Protein AF-A0A8T6ZZE9-F1 (afdb_monomer)

Secondary structure (DSSP, 8-state):
--GGGTHHHH-GGG---SSSSPP-TT--HHHHHHHHHHHHTTT-HHHHHHHHHH-GGGTT--------SSHHHHHTTS-HHHHHHHHHHHHTSPP--------HHHHHHHHHHHHHHTTTTSHHHHT-STTSS---TT--HHHHHHHHHHHHHTSS---HHHHHHHHHHHHHHGGGHHHHHHHHHHH--

Structure (mmCIF, N/CA/C/O backbone):
data_AF-A0A8T6ZZE9-F1
#
_entry.id   AF-A0A8T6ZZE9-F1
#
loop_
_atom_site.group_PDB
_atom_site.id
_atom_site.type_symbol
_atom_site.label_atom_id
_atom_site.label_alt_id
_atom_site.label_comp_id
_atom_site.label_asym_id
_atom_site.label_entity_id
_atom_site.label_seq_id
_atom_site.pdbx_PDB_ins_code
_atom_site.Cartn_x
_atom_site.Cartn_y
_atom_site.Cartn_z
_atom_site.occupancy
_atom_site.B_iso_or_equiv
_atom_site.auth_seq_id
_atom_site.auth_comp_id
_atom_site.auth_asym_id
_atom_site.auth_atom_id
_atom_site.pdbx_PDB_model_num
ATOM 1 N N . MET A 1 1 ? 2.386 -10.469 -23.957 1.00 66.94 1 MET A N 1
ATOM 2 C CA . MET A 1 1 ? 1.672 -10.908 -22.737 1.00 66.94 1 MET A CA 1
ATOM 3 C C . MET A 1 1 ? 2.581 -10.660 -21.534 1.00 66.94 1 MET A C 1
ATOM 5 O O . MET A 1 1 ? 3.079 -11.615 -20.958 1.00 66.94 1 MET A O 1
ATOM 9 N N . LEU A 1 2 ? 2.852 -9.389 -21.204 1.00 87.94 2 LEU A N 1
ATOM 10 C CA . LEU A 1 2 ? 3.729 -9.025 -20.076 1.00 87.94 2 LEU A CA 1
ATOM 11 C C . LEU A 1 2 ? 3.084 -9.403 -18.733 1.00 87.94 2 LEU A C 1
ATOM 13 O O . LEU A 1 2 ? 3.732 -10.005 -17.893 1.00 87.94 2 LEU A O 1
ATOM 17 N N . ALA A 1 3 ? 1.777 -9.167 -18.585 1.00 92.44 3 ALA A N 1
ATOM 18 C CA . ALA A 1 3 ? 1.042 -9.424 -17.346 1.00 92.44 3 ALA A CA 1
ATOM 19 C C . ALA A 1 3 ? 0.842 -10.914 -17.000 1.00 92.44 3 ALA A C 1
ATOM 21 O O . ALA A 1 3 ? 0.559 -11.250 -15.854 1.00 92.44 3 ALA A O 1
ATOM 22 N N . ASN A 1 4 ? 0.987 -11.837 -17.961 1.00 92.75 4 ASN A N 1
ATOM 23 C CA . ASN A 1 4 ? 0.666 -13.256 -17.743 1.00 92.75 4 ASN A CA 1
ATOM 24 C C . ASN A 1 4 ? 1.549 -13.930 -16.690 1.00 92.75 4 ASN A C 1
ATOM 26 O O . ASN A 1 4 ? 1.110 -14.864 -16.023 1.00 92.75 4 ASN A O 1
ATOM 30 N N . THR A 1 5 ? 2.795 -13.483 -16.562 1.00 93.00 5 THR A N 1
ATOM 31 C CA . THR A 1 5 ? 3.750 -13.989 -15.569 1.00 93.00 5 THR A CA 1
ATOM 32 C C . THR A 1 5 ? 3.347 -13.593 -14.147 1.00 93.00 5 THR A C 1
ATOM 34 O O . THR A 1 5 ? 3.640 -14.331 -13.210 1.00 93.00 5 THR A O 1
ATOM 37 N N . CYS A 1 6 ? 2.615 -12.487 -13.982 1.00 96.38 6 CYS A N 1
ATOM 38 C CA . CYS A 1 6 ? 2.091 -12.015 -12.700 1.00 96.38 6 CYS A CA 1
ATOM 39 C C . CYS A 1 6 ? 0.960 -12.919 -12.184 1.00 96.38 6 CYS A C 1
ATOM 41 O O . CYS A 1 6 ? 0.851 -13.162 -10.981 1.00 96.38 6 CYS A O 1
ATOM 43 N N . LEU A 1 7 ? 0.142 -13.454 -13.100 1.00 95.75 7 LEU A N 1
ATOM 44 C CA . LEU A 1 7 ? -1.091 -14.189 -12.781 1.00 95.75 7 LEU A CA 1
ATOM 45 C C . LEU A 1 7 ? -0.842 -15.520 -12.059 1.00 95.75 7 LEU A C 1
ATOM 47 O O . LEU A 1 7 ? -1.751 -16.059 -11.433 1.00 95.75 7 LEU A O 1
ATOM 51 N N . GLY A 1 8 ? 0.383 -16.054 -12.123 1.00 94.94 8 GLY A N 1
ATOM 52 C CA . GLY A 1 8 ? 0.762 -17.252 -11.371 1.00 94.94 8 GLY A CA 1
ATOM 53 C C . GLY A 1 8 ? 0.745 -17.038 -9.854 1.00 94.94 8 GLY A C 1
ATOM 54 O O . GLY A 1 8 ? 0.446 -17.973 -9.116 1.00 94.94 8 GLY A O 1
ATOM 55 N N . CYS A 1 9 ? 1.024 -15.813 -9.401 1.00 96.75 9 CYS A N 1
ATOM 56 C CA . CYS A 1 9 ? 0.998 -15.442 -7.985 1.00 96.75 9 CYS A CA 1
ATOM 57 C C . CYS A 1 9 ? -0.237 -14.597 -7.656 1.00 96.75 9 CYS A C 1
ATOM 59 O O . CYS A 1 9 ? -0.959 -14.901 -6.713 1.00 96.75 9 CYS A O 1
ATOM 61 N N . HIS A 1 10 ? -0.500 -13.556 -8.447 1.00 97.12 10 HIS A N 1
ATOM 62 C CA . HIS A 1 10 ? -1.589 -12.607 -8.205 1.00 97.12 10 HIS A CA 1
ATOM 63 C C . HIS A 1 10 ? -2.946 -13.082 -8.733 1.00 97.12 10 HIS A C 1
ATOM 65 O O . HIS A 1 10 ? -3.929 -12.370 -8.602 1.00 97.12 10 HIS A O 1
ATOM 71 N N . GLY A 1 11 ? -3.016 -14.285 -9.305 1.00 96.00 11 GLY A N 1
ATOM 72 C CA . GLY A 1 11 ? -4.249 -14.901 -9.780 1.00 96.00 11 GLY A CA 1
ATOM 73 C C . GLY A 1 11 ? -4.765 -14.350 -11.117 1.00 96.00 11 GLY A C 1
ATOM 74 O O . GLY A 1 11 ? -4.192 -13.417 -11.688 1.00 96.00 11 GLY A O 1
ATOM 75 N N . PRO A 1 12 ? -5.830 -14.961 -11.670 1.00 95.06 12 PRO A N 1
ATOM 76 C CA . PRO A 1 12 ? -6.427 -14.538 -12.933 1.00 95.06 12 PRO A CA 1
ATOM 77 C C . PRO A 1 12 ? -6.841 -13.065 -12.889 1.00 95.06 12 PRO A C 1
ATOM 79 O O . PRO A 1 12 ? -7.434 -12.625 -11.912 1.00 95.06 12 PRO A O 1
ATOM 82 N N . ALA A 1 13 ? -6.513 -12.310 -13.940 1.00 94.19 13 ALA A N 1
ATOM 83 C CA . ALA A 1 13 ? -6.736 -10.862 -14.014 1.00 94.19 13 ALA A CA 1
ATOM 84 C C . ALA A 1 13 ? -6.105 -10.036 -12.867 1.00 94.19 13 ALA A C 1
ATOM 86 O O . ALA A 1 13 ? -6.456 -8.878 -12.713 1.00 94.19 13 ALA A O 1
ATOM 87 N N . GLY A 1 14 ? -5.173 -10.587 -12.078 1.00 95.69 14 GLY A N 1
ATOM 88 C CA . GLY A 1 14 ? -4.624 -9.909 -10.897 1.00 95.69 14 GLY A CA 1
ATOM 89 C C . GLY A 1 14 ? -5.490 -10.043 -9.639 1.00 95.69 14 GLY A C 1
ATOM 90 O O . GLY A 1 14 ? -5.187 -9.394 -8.638 1.00 95.69 14 GLY A O 1
ATOM 91 N N . ILE A 1 15 ? -6.528 -10.888 -9.677 1.00 96.25 15 ILE A N 1
ATOM 92 C CA . ILE A 1 15 ? -7.405 -11.214 -8.547 1.00 96.25 15 ILE A CA 1
ATOM 93 C C . ILE A 1 15 ? -6.856 -12.444 -7.824 1.00 96.25 15 ILE A C 1
ATOM 95 O O . ILE A 1 15 ? -7.012 -13.595 -8.264 1.00 96.25 15 ILE A O 1
ATOM 99 N N . SER A 1 16 ? -6.204 -12.202 -6.689 1.00 96.12 16 SER A N 1
ATOM 100 C CA . SER A 1 16 ? -5.484 -13.241 -5.963 1.00 96.12 16 SER A CA 1
ATOM 101 C C . SER A 1 16 ? -6.441 -14.249 -5.341 1.00 96.12 16 SER A C 1
ATOM 103 O O . SER A 1 16 ? -7.453 -13.889 -4.745 1.00 96.12 16 SER A O 1
ATOM 105 N N . GLN A 1 17 ? -6.079 -15.529 -5.432 1.00 94.81 17 GLN A N 1
ATOM 106 C CA . GLN A 1 17 ? -6.822 -16.639 -4.825 1.00 94.81 17 GLN A CA 1
ATOM 107 C C . GLN A 1 17 ? -6.315 -16.982 -3.411 1.00 94.81 17 GLN A C 1
ATOM 109 O O . GLN A 1 17 ? -6.764 -17.957 -2.807 1.00 94.81 17 GLN A O 1
ATOM 114 N N . GLY A 1 18 ? -5.396 -16.170 -2.877 1.00 91.19 18 GLY A N 1
ATOM 115 C CA . GLY A 1 18 ? -4.956 -16.231 -1.490 1.00 91.19 18 GLY A CA 1
ATOM 116 C C . GLY A 1 18 ? -3.895 -17.298 -1.185 1.00 91.19 18 GLY A C 1
ATOM 117 O O . GLY A 1 18 ? -3.351 -17.940 -2.083 1.00 91.19 18 GLY A O 1
ATOM 118 N N . PRO A 1 19 ? -3.558 -17.471 0.108 1.00 93.75 19 PRO A N 1
ATOM 119 C CA . PRO A 1 19 ? -4.151 -16.755 1.243 1.00 93.75 19 PRO A CA 1
ATOM 120 C C . PRO A 1 19 ? -3.528 -15.376 1.515 1.00 93.75 19 PRO A C 1
ATOM 122 O O . PRO A 1 19 ? -4.088 -14.621 2.298 1.00 93.75 19 PRO A O 1
ATOM 125 N N . ALA A 1 20 ? -2.367 -15.058 0.933 1.00 94.94 20 ALA A N 1
ATOM 126 C CA . ALA A 1 20 ? -1.571 -13.895 1.348 1.00 94.94 20 ALA A CA 1
ATOM 127 C C . ALA A 1 20 ? -1.022 -13.039 0.202 1.00 94.94 20 ALA A C 1
ATOM 129 O O . ALA A 1 20 ? -0.603 -11.910 0.432 1.00 94.94 20 ALA A O 1
ATOM 130 N N . THR A 1 21 ? -0.981 -13.551 -1.028 1.00 96.25 21 THR A N 1
ATOM 131 C CA . THR A 1 21 ? -0.575 -12.725 -2.169 1.00 96.25 21 THR A CA 1
ATOM 132 C C . THR A 1 21 ? -1.654 -11.671 -2.415 1.00 96.25 21 THR A C 1
ATOM 134 O O . THR A 1 21 ? -2.827 -12.043 -2.435 1.00 96.25 21 THR A O 1
ATOM 137 N N . PRO A 1 22 ? -1.316 -10.384 -2.591 1.00 95.69 22 PRO A N 1
ATOM 138 C CA . PRO A 1 22 ? -2.333 -9.356 -2.755 1.00 95.69 22 PRO A CA 1
ATOM 139 C C . PRO A 1 22 ? -3.023 -9.453 -4.117 1.00 95.69 22 PRO A C 1
ATOM 141 O O . PRO A 1 22 ? -2.382 -9.775 -5.124 1.00 95.69 22 PRO A O 1
ATOM 144 N N . THR A 1 23 ? -4.313 -9.120 -4.151 1.00 96.25 23 THR A N 1
ATOM 145 C CA . THR A 1 23 ? -4.987 -8.689 -5.387 1.00 96.25 23 THR A CA 1
ATOM 146 C C . THR A 1 23 ? -4.358 -7.377 -5.843 1.00 96.25 23 THR A C 1
ATOM 148 O O . THR A 1 23 ? -4.139 -6.517 -4.997 1.00 96.25 23 THR A O 1
ATOM 151 N N . ILE A 1 24 ? -4.047 -7.244 -7.133 1.00 96.00 24 ILE A N 1
ATOM 152 C CA . ILE A 1 24 ? -3.413 -6.051 -7.731 1.00 96.00 24 ILE A CA 1
ATOM 153 C C . ILE A 1 24 ? -4.274 -5.379 -8.805 1.00 96.00 24 ILE A C 1
ATOM 155 O O . ILE A 1 24 ? -3.935 -4.290 -9.254 1.00 96.00 24 ILE A O 1
ATOM 159 N N . SER A 1 25 ? -5.368 -6.016 -9.233 1.00 95.75 25 SER A N 1
ATOM 160 C CA . SER A 1 25 ? -6.321 -5.392 -10.152 1.00 95.75 25 SER A CA 1
ATOM 161 C C . SER A 1 25 ? -7.068 -4.249 -9.477 1.00 95.75 25 SER A C 1
ATOM 163 O O . SER A 1 25 ? -7.360 -4.325 -8.287 1.00 95.75 25 SER A O 1
ATOM 165 N N . GLY A 1 26 ? -7.372 -3.194 -10.224 1.00 93.50 26 GLY A N 1
ATOM 166 C CA . GLY A 1 26 ? -8.113 -2.029 -9.741 1.00 93.50 26 GLY A CA 1
ATOM 167 C C . GLY A 1 26 ? -7.358 -1.163 -8.733 1.00 93.50 26 GLY A C 1
ATOM 168 O O . GLY A 1 26 ? -7.951 -0.259 -8.156 1.00 93.50 26 GLY A O 1
ATOM 169 N N . MET A 1 27 ? -6.067 -1.424 -8.502 1.00 93.50 27 MET A N 1
ATOM 170 C CA . MET A 1 27 ? -5.193 -0.476 -7.808 1.00 93.50 27 MET A CA 1
ATOM 171 C C . MET A 1 27 ? -4.859 0.697 -8.729 1.00 93.50 27 MET A C 1
ATOM 173 O O . MET A 1 27 ? -4.820 0.526 -9.944 1.00 93.50 27 MET A O 1
ATOM 177 N N . SER A 1 28 ? -4.555 1.863 -8.156 1.00 93.06 28 SER A N 1
ATOM 178 C CA . SER A 1 28 ? -4.081 3.002 -8.945 1.00 93.06 28 SER A CA 1
ATOM 179 C C . SER A 1 28 ? -2.828 2.654 -9.754 1.00 93.06 28 SER A C 1
ATOM 181 O O . SER A 1 28 ? -1.938 1.927 -9.298 1.00 93.06 28 SER A O 1
ATOM 183 N N . GLU A 1 29 ? -2.764 3.214 -10.961 1.00 94.12 29 GLU A N 1
ATOM 184 C CA . GLU A 1 29 ? -1.594 3.142 -11.828 1.00 94.12 29 GLU A CA 1
ATOM 185 C C . GLU A 1 29 ? -0.353 3.706 -11.118 1.00 94.12 29 GLU A C 1
ATOM 187 O O . GLU A 1 29 ? 0.677 3.028 -11.068 1.00 94.12 29 GLU A O 1
ATOM 192 N N . LEU A 1 30 ? -0.473 4.875 -10.478 1.00 93.81 30 LEU A N 1
ATOM 193 C CA . LEU A 1 30 ? 0.619 5.536 -9.757 1.00 93.81 30 LEU A CA 1
ATOM 194 C C . LEU A 1 30 ? 1.107 4.683 -8.582 1.00 93.81 30 LEU A C 1
ATOM 196 O O . LEU A 1 30 ? 2.312 4.469 -8.427 1.00 93.81 30 LEU A O 1
ATOM 200 N N . TYR A 1 31 ? 0.182 4.093 -7.819 1.00 93.50 31 TYR A N 1
ATOM 201 C CA . TYR A 1 31 ? 0.535 3.195 -6.717 1.00 93.50 31 TYR A CA 1
ATOM 202 C C . TYR A 1 31 ? 1.322 1.966 -7.202 1.00 93.50 31 TYR A C 1
ATOM 204 O O . TYR A 1 31 ? 2.307 1.562 -6.569 1.00 93.50 31 TYR A O 1
ATOM 212 N N . ILE A 1 32 ? 0.910 1.350 -8.319 1.00 95.56 32 ILE A N 1
ATOM 213 C CA . ILE A 1 32 ? 1.617 0.190 -8.884 1.00 95.56 32 ILE A CA 1
ATOM 214 C C . ILE A 1 32 ? 3.008 0.599 -9.377 1.00 95.56 32 ILE A C 1
ATOM 216 O O . ILE A 1 32 ? 3.970 -0.129 -9.112 1.00 95.56 32 ILE A O 1
ATOM 220 N N . ILE A 1 33 ? 3.138 1.746 -10.051 1.00 96.19 33 ILE A N 1
ATOM 221 C CA . ILE A 1 33 ? 4.433 2.258 -10.518 1.00 96.19 33 ILE A CA 1
ATOM 222 C C . ILE A 1 33 ? 5.367 2.473 -9.326 1.00 96.19 33 ILE A C 1
ATOM 224 O O . ILE A 1 33 ? 6.434 1.856 -9.281 1.00 96.19 33 ILE A O 1
ATOM 228 N N . GLY A 1 34 ? 4.949 3.249 -8.323 1.00 95.00 34 GLY A N 1
ATOM 229 C CA . GLY A 1 34 ? 5.763 3.536 -7.139 1.00 95.00 34 GLY A CA 1
ATOM 230 C C . GLY A 1 34 ? 6.191 2.263 -6.402 1.00 95.00 34 GLY A C 1
ATOM 231 O O . GLY A 1 34 ? 7.354 2.110 -6.021 1.00 95.00 34 GLY A O 1
ATOM 232 N N . ALA A 1 35 ? 5.291 1.281 -6.274 1.00 95.38 35 ALA A N 1
ATOM 233 C CA . ALA A 1 35 ? 5.616 -0.024 -5.701 1.00 95.38 35 ALA A CA 1
ATOM 234 C C . ALA A 1 35 ? 6.677 -0.785 -6.513 1.00 95.38 35 ALA A C 1
ATOM 236 O O . ALA A 1 35 ? 7.609 -1.355 -5.941 1.00 95.38 35 ALA A O 1
ATOM 237 N N . MET A 1 36 ? 6.530 -0.819 -7.837 1.00 96.94 36 MET A N 1
ATOM 238 C CA . MET A 1 36 ? 7.434 -1.540 -8.730 1.00 96.94 36 MET A CA 1
ATOM 239 C C . MET A 1 36 ? 8.815 -0.889 -8.804 1.00 96.94 36 MET A C 1
ATOM 241 O O . MET A 1 36 ? 9.806 -1.619 -8.812 1.00 96.94 36 MET A O 1
ATOM 245 N N . LEU A 1 37 ? 8.901 0.445 -8.798 1.00 96.62 37 LEU A N 1
ATOM 246 C CA . LEU A 1 37 ? 10.172 1.174 -8.740 1.00 96.62 37 LEU A CA 1
ATOM 247 C C . LEU A 1 37 ? 10.896 0.911 -7.413 1.00 96.62 37 LEU A C 1
ATOM 249 O O . LEU A 1 37 ? 12.069 0.532 -7.431 1.00 96.62 37 LEU A O 1
ATOM 253 N N . ALA A 1 38 ? 10.177 0.976 -6.285 1.00 95.75 38 ALA A N 1
ATOM 254 C CA . ALA A 1 38 ? 10.721 0.645 -4.967 1.00 95.75 38 ALA A CA 1
ATOM 255 C C . ALA A 1 38 ? 11.305 -0.781 -4.931 1.00 95.75 38 ALA A C 1
ATOM 257 O O . ALA A 1 38 ? 12.430 -0.994 -4.479 1.00 95.75 38 ALA A O 1
ATOM 258 N N . TYR A 1 39 ? 10.595 -1.762 -5.501 1.00 96.56 39 TYR A N 1
ATOM 259 C CA . TYR A 1 39 ? 11.105 -3.130 -5.623 1.00 96.56 39 TYR A CA 1
ATOM 260 C C . TYR A 1 39 ? 12.293 -3.254 -6.584 1.00 96.56 39 TYR A C 1
ATOM 262 O O . TYR A 1 39 ? 13.246 -3.976 -6.290 1.00 96.56 39 TYR A O 1
ATOM 270 N N . LYS A 1 40 ? 12.241 -2.593 -7.743 1.00 97.19 40 LYS A N 1
ATOM 271 C CA . LYS A 1 40 ? 13.259 -2.699 -8.797 1.00 97.19 40 LYS A CA 1
ATOM 272 C C . LYS A 1 40 ? 14.607 -2.141 -8.349 1.00 97.19 40 LYS A C 1
ATOM 274 O O . LYS A 1 40 ? 15.637 -2.744 -8.667 1.00 97.19 40 LYS A O 1
ATOM 279 N N . TYR A 1 41 ? 14.593 -1.017 -7.638 1.00 96.62 41 TYR A N 1
ATOM 280 C CA . TYR A 1 41 ? 15.798 -0.298 -7.220 1.00 96.62 41 TYR A CA 1
ATOM 281 C C . TYR A 1 41 ? 16.121 -0.443 -5.739 1.00 96.62 41 TYR A C 1
ATOM 283 O O . TYR A 1 41 ? 16.976 0.277 -5.246 1.00 96.62 41 TYR A O 1
ATOM 291 N N . ASP A 1 42 ? 15.487 -1.394 -5.051 1.00 94.56 42 ASP A N 1
ATOM 292 C CA . ASP A 1 42 ? 15.782 -1.704 -3.647 1.00 94.56 42 ASP A CA 1
ATOM 293 C C . ASP A 1 42 ? 15.662 -0.475 -2.730 1.00 94.56 42 ASP A C 1
ATOM 295 O O . ASP A 1 42 ? 16.456 -0.279 -1.815 1.00 94.56 42 ASP A O 1
ATOM 299 N N . ASN A 1 43 ? 14.646 0.354 -2.991 1.00 94.19 43 ASN A N 1
ATOM 300 C CA . ASN A 1 43 ? 14.373 1.602 -2.275 1.00 94.19 43 ASN A CA 1
ATOM 301 C C . ASN A 1 43 ? 15.488 2.668 -2.374 1.00 94.19 43 ASN A C 1
ATOM 303 O O . ASN A 1 43 ? 15.589 3.514 -1.492 1.00 94.19 43 ASN A O 1
ATOM 307 N N . ASP A 1 44 ? 16.319 2.644 -3.423 1.00 95.75 44 ASP A N 1
ATOM 308 C CA . ASP A 1 44 ? 17.265 3.725 -3.741 1.00 95.75 44 ASP A CA 1
ATOM 309 C C . ASP A 1 44 ? 16.500 5.008 -4.113 1.00 95.75 44 ASP A C 1
ATOM 311 O O . ASP A 1 44 ? 16.078 5.176 -5.259 1.00 95.75 44 ASP A O 1
ATOM 315 N N . GLU A 1 45 ? 16.268 5.866 -3.113 1.00 93.31 45 GLU A N 1
ATOM 316 C CA . GLU A 1 45 ? 15.453 7.082 -3.225 1.00 93.31 45 GLU A CA 1
ATOM 317 C C . GLU A 1 45 ? 15.971 8.018 -4.319 1.00 93.31 45 GLU A C 1
ATOM 319 O O . GLU A 1 45 ? 15.215 8.359 -5.224 1.00 93.31 45 GLU A O 1
ATOM 324 N N . ASP A 1 46 ? 17.271 8.337 -4.304 1.00 95.25 46 ASP A N 1
ATOM 325 C CA . ASP A 1 46 ? 17.897 9.248 -5.272 1.00 95.25 46 ASP A CA 1
ATOM 326 C C . ASP A 1 46 ? 17.671 8.768 -6.714 1.00 95.25 46 ASP A C 1
ATOM 328 O O . ASP A 1 46 ? 17.401 9.554 -7.624 1.00 95.25 46 ASP A O 1
ATOM 332 N N . LYS A 1 47 ? 17.770 7.452 -6.933 1.00 95.69 47 LYS A N 1
ATOM 333 C CA . LYS A 1 47 ? 17.564 6.855 -8.251 1.00 95.69 47 LYS A CA 1
ATOM 334 C C . LYS A 1 47 ? 16.099 6.851 -8.675 1.00 95.69 47 LYS A C 1
ATOM 336 O O . LYS A 1 47 ? 15.815 7.013 -9.862 1.00 95.69 47 LYS A O 1
ATOM 341 N N . ILE A 1 48 ? 15.184 6.584 -7.748 1.00 95.38 48 ILE A N 1
ATOM 342 C CA . ILE A 1 48 ? 13.748 6.575 -8.042 1.00 95.38 48 ILE A CA 1
ATOM 343 C C . ILE A 1 48 ? 13.279 7.998 -8.353 1.00 95.38 48 ILE A C 1
ATOM 345 O O . ILE A 1 48 ? 12.585 8.179 -9.353 1.00 95.38 48 ILE A O 1
ATOM 349 N N . ASP A 1 49 ? 13.729 8.988 -7.582 1.00 94.25 49 ASP A N 1
ATOM 350 C CA . ASP A 1 49 ? 13.461 10.406 -7.829 1.00 94.25 49 ASP A CA 1
ATOM 351 C C . ASP A 1 49 ? 13.991 10.842 -9.202 1.00 94.25 49 ASP A C 1
ATOM 353 O O . ASP A 1 49 ? 13.245 11.434 -9.977 1.00 94.25 49 ASP A O 1
ATOM 357 N N . GLU A 1 50 ? 15.225 10.470 -9.575 1.00 95.06 50 GLU A N 1
ATOM 358 C CA . GLU A 1 50 ? 15.773 10.763 -10.913 1.00 95.06 50 GLU A CA 1
ATOM 359 C C . GLU A 1 50 ? 14.875 10.216 -12.038 1.00 95.06 50 GLU A C 1
ATOM 361 O O . GLU A 1 50 ? 14.676 10.875 -13.059 1.00 95.06 50 GLU A O 1
ATOM 366 N N . ILE A 1 51 ? 14.325 9.011 -11.865 1.00 94.50 51 ILE A N 1
ATOM 367 C CA . ILE A 1 51 ? 13.454 8.370 -12.859 1.00 94.50 51 ILE A CA 1
ATOM 368 C C . ILE A 1 51 ? 12.097 9.061 -12.937 1.00 94.50 51 ILE A C 1
ATOM 370 O O . ILE A 1 51 ? 11.595 9.273 -14.041 1.00 94.50 51 ILE A O 1
ATOM 374 N N . ILE A 1 52 ? 11.514 9.397 -11.788 1.00 93.88 52 ILE A N 1
ATOM 375 C CA . ILE A 1 52 ? 10.237 10.108 -11.702 1.00 93.88 52 ILE A CA 1
ATOM 376 C C . ILE A 1 52 ? 10.363 11.498 -12.337 1.00 93.88 52 ILE A C 1
ATOM 378 O O . ILE A 1 52 ? 9.542 11.873 -13.168 1.00 93.88 52 ILE A O 1
ATOM 382 N N . GLU A 1 53 ? 11.430 12.237 -12.032 1.00 92.75 53 GLU A N 1
ATOM 383 C CA . GLU A 1 53 ? 11.674 13.571 -12.595 1.00 92.75 53 GLU A CA 1
ATOM 384 C C . GLU A 1 53 ? 11.965 13.550 -14.104 1.00 92.75 53 GLU A C 1
ATOM 386 O O . GLU A 1 53 ? 11.712 14.533 -14.809 1.00 92.75 53 GLU A O 1
ATOM 391 N N . ALA A 1 54 ? 12.521 12.451 -14.619 1.00 93.00 54 ALA A N 1
ATOM 392 C CA . ALA A 1 54 ? 12.866 12.314 -16.030 1.00 93.00 54 ALA A CA 1
ATOM 393 C C . ALA A 1 54 ? 11.662 12.003 -16.935 1.00 93.00 54 ALA A C 1
ATOM 395 O O . ALA A 1 54 ? 11.787 12.108 -18.162 1.00 93.00 54 ALA A O 1
ATOM 396 N N . ASP A 1 55 ? 10.520 11.622 -16.363 1.00 91.38 55 ASP A N 1
ATOM 397 C CA . ASP A 1 55 ? 9.393 11.060 -17.093 1.00 91.38 55 ASP A CA 1
ATOM 398 C C . ASP A 1 55 ? 8.068 11.713 -16.694 1.00 91.38 55 ASP A C 1
ATOM 400 O O . ASP A 1 55 ? 7.589 11.567 -15.575 1.00 91.38 55 ASP A O 1
ATOM 404 N N . VAL A 1 56 ? 7.438 12.415 -17.637 1.00 85.81 56 VAL A N 1
ATOM 405 C CA . VAL A 1 56 ? 6.182 13.133 -17.372 1.00 85.81 56 VAL A CA 1
ATOM 406 C C . VAL A 1 56 ? 5.043 12.198 -16.965 1.00 85.81 56 VAL A C 1
ATOM 408 O O . VAL A 1 56 ? 4.174 12.604 -16.206 1.00 85.81 56 VAL A O 1
ATOM 411 N N . ASP A 1 57 ? 5.056 10.937 -17.409 1.00 83.50 57 ASP A N 1
ATOM 412 C CA . ASP A 1 57 ? 4.027 9.971 -17.007 1.00 83.50 57 ASP A CA 1
ATOM 413 C C . ASP A 1 57 ? 4.196 9.530 -15.540 1.00 83.50 57 ASP A C 1
ATOM 415 O O . ASP A 1 57 ? 3.315 8.874 -14.985 1.00 83.50 57 ASP A O 1
ATOM 419 N N . PHE A 1 58 ? 5.335 9.849 -14.917 1.00 88.69 58 PHE A N 1
ATOM 420 C CA . PHE A 1 58 ? 5.643 9.536 -13.525 1.00 88.69 58 PHE A CA 1
ATOM 421 C C . PHE A 1 58 ? 5.552 10.742 -12.590 1.00 88.69 58 PHE A C 1
ATOM 423 O O . PHE A 1 58 ? 5.750 10.557 -11.396 1.00 88.69 58 PHE A O 1
ATOM 430 N N . GLU A 1 59 ? 5.228 11.943 -13.079 1.00 85.06 59 GLU A N 1
ATOM 431 C CA . GLU A 1 59 ? 5.368 13.188 -12.303 1.00 85.06 59 GLU A CA 1
ATOM 432 C C . GLU A 1 59 ? 4.585 13.210 -10.977 1.00 85.06 59 GLU A C 1
ATOM 434 O O . GLU A 1 59 ? 5.037 13.818 -10.008 1.00 85.06 59 GLU A O 1
ATOM 439 N N . ASP A 1 60 ? 3.456 12.499 -10.918 1.00 88.81 60 ASP A N 1
ATOM 440 C CA . ASP A 1 60 ? 2.595 12.391 -9.733 1.00 88.81 60 ASP A CA 1
ATOM 441 C C . ASP A 1 60 ? 2.829 11.096 -8.924 1.00 88.81 60 ASP A C 1
ATOM 443 O O . ASP A 1 60 ? 2.108 10.807 -7.968 1.00 88.81 60 ASP A O 1
ATOM 447 N N . VAL A 1 61 ? 3.819 10.274 -9.292 1.00 90.69 61 VAL A N 1
ATOM 448 C CA . VAL A 1 61 ? 4.106 9.017 -8.590 1.00 90.69 61 VAL A CA 1
ATOM 449 C C . VAL A 1 61 ? 4.720 9.310 -7.226 1.00 90.69 61 VAL A C 1
ATOM 451 O O . VAL A 1 61 ? 5.860 9.751 -7.114 1.00 90.69 61 VAL A O 1
ATOM 454 N N . GLU A 1 62 ? 4.004 8.945 -6.166 1.00 88.12 62 GLU A N 1
ATOM 455 C CA . GLU A 1 62 ? 4.598 8.786 -4.842 1.00 88.12 62 GLU A CA 1
ATOM 456 C C . GLU A 1 62 ? 5.114 7.349 -4.669 1.00 88.12 62 GLU A C 1
ATOM 458 O O . GLU A 1 62 ? 4.409 6.367 -4.933 1.00 88.12 62 GLU A O 1
ATOM 463 N N . PHE A 1 63 ? 6.348 7.194 -4.183 1.00 88.50 63 PHE A N 1
ATOM 464 C CA . PHE A 1 63 ? 6.865 5.893 -3.765 1.00 88.50 63 PHE A CA 1
ATOM 465 C C . PHE A 1 63 ? 7.117 5.862 -2.258 1.00 88.50 63 PHE A C 1
ATOM 467 O O . PHE A 1 63 ? 7.445 6.855 -1.616 1.00 88.50 63 PHE A O 1
ATOM 474 N N . PHE A 1 64 ? 6.965 4.668 -1.694 1.00 85.56 64 P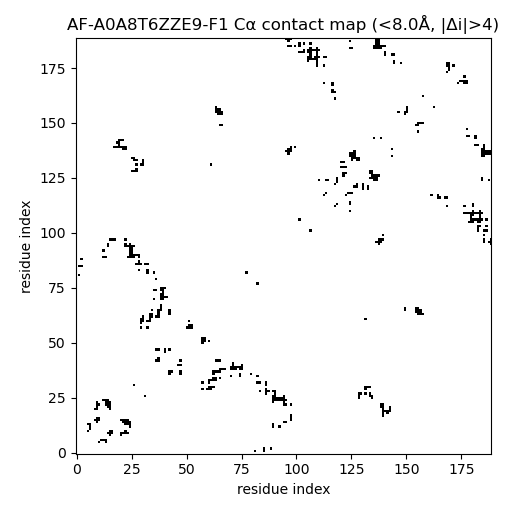HE A N 1
ATOM 475 C CA . PHE A 1 64 ? 7.251 4.397 -0.292 1.00 85.56 64 PHE A CA 1
ATOM 476 C C . PHE A 1 64 ? 8.169 3.194 -0.233 1.00 85.56 64 PHE A C 1
ATOM 478 O O . PHE A 1 64 ? 7.809 2.137 -0.786 1.00 85.56 64 PHE A O 1
ATOM 485 N N . ALA A 1 65 ? 9.308 3.361 0.444 1.00 88.50 65 ALA A N 1
ATOM 486 C CA . ALA A 1 65 ? 10.253 2.287 0.686 1.00 88.50 65 ALA A CA 1
ATOM 487 C C . ALA A 1 65 ? 9.511 1.073 1.251 1.00 88.50 65 ALA A C 1
ATOM 489 O O . ALA A 1 65 ? 8.643 1.219 2.112 1.00 88.50 65 ALA A O 1
ATOM 490 N N . ARG A 1 66 ? 9.786 -0.115 0.715 1.00 88.56 66 ARG A N 1
ATOM 491 C CA . ARG A 1 66 ? 9.089 -1.353 1.066 1.00 88.56 66 ARG A CA 1
ATOM 492 C C . ARG A 1 66 ? 9.983 -2.564 0.880 1.00 88.56 66 ARG A C 1
ATOM 494 O O . ARG A 1 66 ? 10.709 -2.692 -0.108 1.00 88.56 66 ARG A O 1
ATOM 501 N N . ILE A 1 67 ? 9.863 -3.509 1.802 1.00 88.00 67 ILE A N 1
ATOM 502 C CA . ILE A 1 67 ? 10.533 -4.800 1.691 1.00 88.00 67 ILE A CA 1
ATOM 503 C C . ILE A 1 67 ? 9.750 -5.760 0.794 1.00 88.00 67 ILE A C 1
ATOM 505 O O . ILE A 1 67 ? 8.546 -5.626 0.558 1.00 88.00 67 ILE A O 1
ATOM 509 N N . SER A 1 68 ? 10.447 -6.761 0.262 1.00 91.06 68 SER A N 1
ATOM 510 C CA . SER A 1 68 ? 9.810 -7.843 -0.484 1.00 91.06 68 SER A CA 1
ATOM 511 C C . SER A 1 68 ? 10.538 -9.164 -0.301 1.00 91.06 68 SER A C 1
ATOM 513 O O . SER A 1 68 ? 11.744 -9.217 -0.074 1.00 91.06 68 SER A O 1
ATOM 515 N N . THR A 1 69 ? 9.796 -10.258 -0.447 1.00 93.06 69 THR A N 1
ATOM 516 C CA . THR A 1 69 ? 10.355 -11.618 -0.447 1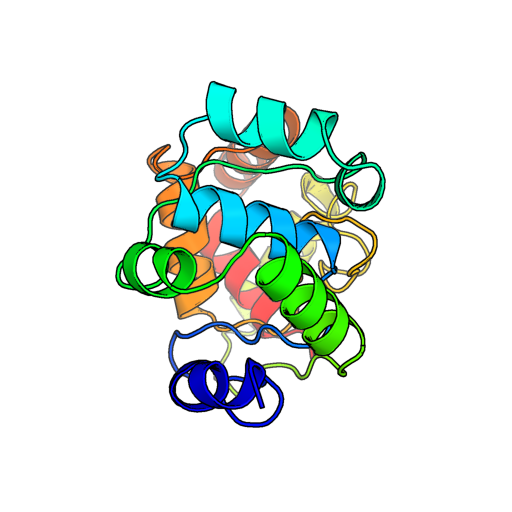.00 93.06 69 THR A CA 1
ATOM 517 C C . THR A 1 69 ? 10.780 -12.067 -1.848 1.00 93.06 69 THR A C 1
ATOM 519 O O . THR A 1 69 ? 11.739 -12.827 -2.025 1.00 93.06 69 THR A O 1
ATOM 522 N N . VAL A 1 70 ? 10.048 -11.624 -2.872 1.00 95.38 70 VAL A N 1
ATOM 523 C CA . VAL A 1 70 ? 10.269 -12.022 -4.269 1.00 95.38 70 VAL A CA 1
ATOM 524 C C . VAL A 1 70 ? 10.139 -10.869 -5.258 1.00 95.38 70 VAL A C 1
ATOM 526 O O . VAL A 1 70 ? 10.808 -10.903 -6.287 1.00 95.38 70 VAL A O 1
ATOM 529 N N . MET A 1 71 ? 9.321 -9.852 -4.962 1.00 96.12 71 MET A N 1
ATOM 530 C CA . MET A 1 71 ? 9.006 -8.803 -5.934 1.00 96.12 71 MET A CA 1
ATOM 531 C C . MET A 1 71 ? 10.217 -7.971 -6.350 1.00 96.12 71 MET A C 1
ATOM 533 O O . MET A 1 71 ? 10.276 -7.593 -7.512 1.00 96.12 71 MET A O 1
ATOM 537 N N . ASN A 1 72 ? 11.223 -7.788 -5.492 1.00 94.81 72 ASN A N 1
ATOM 538 C CA . ASN A 1 72 ? 12.493 -7.166 -5.878 1.00 94.81 72 ASN A CA 1
ATOM 539 C C . ASN A 1 72 ? 13.174 -7.876 -7.059 1.00 94.81 72 ASN A C 1
ATOM 541 O O . ASN A 1 72 ? 13.572 -7.247 -8.035 1.00 94.81 72 ASN A O 1
ATOM 545 N N . ARG A 1 73 ? 13.235 -9.210 -7.026 1.00 95.75 73 ARG A N 1
ATOM 546 C CA . ARG A 1 73 ? 13.806 -10.023 -8.111 1.00 95.75 73 ARG A CA 1
ATOM 547 C C . ARG A 1 73 ? 12.945 -9.998 -9.370 1.00 95.75 73 ARG A C 1
ATOM 549 O O . ARG A 1 73 ? 13.478 -10.088 -10.470 1.00 95.75 73 ARG A O 1
ATOM 556 N N . ILE A 1 74 ? 11.624 -9.909 -9.213 1.00 96.88 74 ILE A N 1
ATOM 557 C CA . ILE A 1 74 ? 10.687 -9.859 -10.341 1.00 96.88 74 ILE A CA 1
ATOM 558 C C . ILE A 1 74 ? 10.749 -8.495 -11.032 1.00 96.88 74 ILE A C 1
ATOM 560 O O . ILE A 1 74 ? 10.883 -8.443 -12.251 1.00 96.88 74 ILE A O 1
ATOM 564 N N . ALA A 1 75 ? 10.707 -7.403 -10.269 1.00 96.94 75 ALA A N 1
ATOM 565 C CA . ALA A 1 75 ? 10.696 -6.035 -10.781 1.00 96.94 75 ALA A CA 1
ATOM 566 C C . ALA A 1 75 ? 11.983 -5.678 -11.543 1.00 96.94 75 ALA A C 1
ATOM 568 O O . ALA A 1 75 ? 11.935 -4.964 -12.541 1.00 96.94 75 ALA A O 1
ATOM 569 N N . GLN A 1 76 ? 13.127 -6.252 -11.154 1.00 95.81 76 GLN A N 1
ATOM 570 C CA . GLN A 1 76 ? 14.387 -6.120 -11.896 1.00 95.81 76 GLN A CA 1
ATOM 571 C C . GLN A 1 76 ? 14.308 -6.612 -13.348 1.00 95.81 76 GLN A C 1
ATOM 573 O O . GLN A 1 76 ? 15.075 -6.135 -14.185 1.00 95.81 76 GLN A O 1
ATOM 578 N N . GLY A 1 77 ? 13.397 -7.541 -13.652 1.00 95.81 77 GLY A N 1
ATOM 579 C CA . GLY A 1 77 ? 13.224 -8.115 -14.985 1.00 95.81 77 GLY A CA 1
ATOM 580 C C . GLY A 1 77 ? 12.439 -7.251 -15.973 1.00 95.81 77 GLY A C 1
ATOM 581 O O . GLY A 1 77 ? 12.389 -7.622 -17.141 1.00 95.81 77 GLY A O 1
ATOM 582 N N . TYR A 1 78 ? 11.847 -6.140 -15.526 1.00 97.06 78 TYR A N 1
ATOM 583 C CA . TYR A 1 78 ? 11.039 -5.248 -16.361 1.00 97.06 78 TYR A CA 1
ATOM 584 C C . TYR A 1 78 ? 11.713 -3.893 -16.529 1.00 97.06 78 TYR A C 1
ATOM 586 O O . TYR A 1 78 ? 12.357 -3.404 -15.598 1.00 97.06 78 TYR A O 1
ATOM 594 N N . THR A 1 79 ? 11.570 -3.275 -17.695 1.00 97.12 79 THR A N 1
ATOM 595 C CA . THR A 1 79 ? 11.938 -1.863 -17.886 1.00 97.12 79 THR A CA 1
ATOM 596 C C . THR A 1 79 ? 10.909 -0.933 -17.242 1.00 97.12 79 THR A C 1
ATOM 598 O O . THR A 1 79 ? 9.814 -1.354 -16.868 1.00 97.12 79 THR A O 1
ATOM 601 N N . GLU A 1 80 ? 11.250 0.343 -17.115 1.00 96.38 80 GLU A N 1
ATOM 602 C CA . GLU A 1 80 ? 10.372 1.385 -16.577 1.00 96.38 80 GLU A CA 1
ATOM 603 C C . GLU A 1 80 ? 9.124 1.547 -17.472 1.00 96.38 80 GLU A C 1
ATOM 605 O O . GLU A 1 80 ? 7.996 1.575 -16.986 1.00 96.38 80 GLU A O 1
ATOM 610 N N . GLU A 1 81 ? 9.310 1.481 -18.794 1.00 95.69 81 GLU A N 1
ATOM 611 C CA . GLU A 1 81 ? 8.220 1.447 -19.780 1.00 95.69 81 GLU A CA 1
ATOM 612 C C . GLU A 1 81 ? 7.333 0.196 -19.669 1.00 95.69 81 GLU A C 1
ATOM 614 O O . GLU A 1 81 ? 6.113 0.261 -19.813 1.00 95.69 81 GLU A O 1
ATOM 619 N N . GLU A 1 82 ? 7.912 -0.973 -19.386 1.00 97.19 82 GLU A N 1
ATOM 620 C CA . GLU A 1 82 ? 7.116 -2.182 -19.149 1.00 97.19 82 GLU A CA 1
ATOM 621 C C . GLU A 1 82 ? 6.336 -2.097 -17.832 1.00 97.19 82 GLU A C 1
ATOM 623 O O . GLU A 1 82 ? 5.201 -2.574 -17.774 1.00 97.19 82 GLU A O 1
ATOM 628 N N . ILE A 1 83 ? 6.906 -1.464 -16.800 1.00 97.25 83 ILE A N 1
ATOM 629 C CA . ILE A 1 83 ? 6.221 -1.187 -15.532 1.00 97.25 83 ILE A CA 1
ATOM 630 C C . ILE A 1 83 ? 5.005 -0.290 -15.771 1.00 97.25 83 ILE A C 1
ATOM 632 O O . ILE A 1 83 ? 3.927 -0.647 -15.299 1.00 97.25 83 ILE A O 1
ATOM 636 N N . LYS A 1 84 ? 5.128 0.786 -16.561 1.00 95.38 84 LYS A N 1
ATOM 637 C CA . LYS A 1 84 ? 3.985 1.629 -16.968 1.00 95.38 84 LYS A CA 1
ATOM 638 C C . LYS A 1 84 ? 2.869 0.814 -17.607 1.00 95.38 84 LYS A C 1
ATOM 640 O O . LYS A 1 84 ? 1.718 0.868 -17.186 1.00 95.38 84 LYS A O 1
ATOM 645 N N . ILE A 1 85 ? 3.215 0.002 -18.609 1.00 96.31 85 ILE A N 1
ATOM 646 C CA . ILE A 1 85 ? 2.238 -0.816 -19.338 1.00 96.31 85 ILE A CA 1
ATOM 647 C C . ILE A 1 85 ? 1.523 -1.792 -18.393 1.00 96.31 85 ILE A C 1
ATOM 649 O O . ILE A 1 85 ? 0.315 -2.000 -18.520 1.00 96.31 85 ILE A O 1
ATOM 653 N N . LEU A 1 86 ? 2.254 -2.405 -17.459 1.00 96.88 86 LEU A N 1
ATOM 654 C CA . LEU A 1 86 ? 1.682 -3.304 -16.455 1.00 96.88 86 LEU A CA 1
ATOM 655 C C . LEU A 1 86 ? 0.777 -2.560 -15.469 1.00 96.88 86 LEU A C 1
ATOM 657 O O . LEU A 1 86 ? -0.317 -3.046 -15.185 1.00 96.88 86 LEU A O 1
ATOM 661 N N . ALA A 1 87 ? 1.216 -1.404 -14.972 1.00 96.06 87 ALA A N 1
ATOM 662 C CA . ALA A 1 87 ? 0.471 -0.584 -14.027 1.00 96.06 87 ALA A CA 1
ATOM 663 C C . ALA A 1 87 ? -0.865 -0.138 -14.619 1.00 96.06 87 ALA A C 1
ATOM 665 O O . ALA A 1 87 ? -1.914 -0.463 -14.064 1.00 96.06 87 ALA A O 1
ATOM 666 N N . LYS A 1 88 ? -0.831 0.459 -15.813 1.00 95.56 88 LYS A N 1
ATOM 667 C CA . LYS A 1 88 ? -2.031 0.822 -16.565 1.00 95.56 88 LYS A CA 1
ATOM 668 C C . LYS A 1 88 ? -2.961 -0.369 -16.780 1.00 95.56 88 LYS A C 1
ATOM 670 O O . LYS A 1 88 ? -4.165 -0.280 -16.562 1.00 95.56 88 LYS A O 1
ATOM 675 N N . HIS A 1 89 ? -2.402 -1.510 -17.188 1.00 96.44 89 HIS A N 1
ATOM 676 C CA . HIS A 1 89 ? -3.196 -2.708 -17.439 1.00 96.44 89 HIS A CA 1
ATOM 677 C C . HIS A 1 89 ? -3.961 -3.178 -16.199 1.00 96.44 89 HIS A C 1
ATOM 679 O O . HIS A 1 89 ? -5.139 -3.501 -16.314 1.00 96.44 89 HIS A O 1
ATOM 685 N N . PHE A 1 90 ? -3.311 -3.252 -15.034 1.00 96.44 90 PHE A N 1
ATOM 686 C CA . PHE A 1 90 ? -3.971 -3.714 -13.813 1.00 96.44 90 PHE A CA 1
ATOM 687 C C . PHE A 1 90 ? -4.908 -2.662 -13.216 1.00 96.44 90 PHE A C 1
ATOM 689 O O . PHE A 1 90 ? -5.936 -3.052 -12.664 1.00 96.44 90 PHE A O 1
ATOM 696 N N . ALA A 1 91 ? -4.615 -1.371 -13.383 1.00 94.75 91 ALA A N 1
ATOM 697 C CA . ALA A 1 91 ? -5.484 -0.282 -12.942 1.00 94.75 91 ALA A CA 1
ATOM 698 C C . ALA A 1 91 ? -6.834 -0.254 -13.678 1.00 94.75 91 ALA A C 1
ATOM 700 O O . ALA A 1 91 ? -7.866 0.024 -13.075 1.00 94.75 91 ALA A O 1
ATOM 701 N N . GLU A 1 92 ? -6.856 -0.614 -14.964 1.00 94.75 92 GLU A N 1
ATOM 702 C CA . GLU A 1 92 ? -8.090 -0.694 -15.762 1.00 94.75 92 GLU A CA 1
ATOM 703 C C . GLU A 1 92 ? -8.969 -1.919 -15.426 1.00 94.75 92 GLU A C 1
ATOM 705 O O . GLU A 1 92 ? -10.128 -1.992 -15.850 1.00 94.75 92 GLU A O 1
ATOM 710 N N . LEU A 1 93 ? -8.440 -2.908 -14.698 1.00 94.94 93 LEU A N 1
ATOM 711 C CA . LEU A 1 93 ? -9.180 -4.115 -14.323 1.00 94.94 93 LEU A CA 1
ATOM 712 C C . LEU A 1 93 ? -10.001 -3.891 -13.045 1.00 94.94 93 LEU A C 1
ATOM 714 O O . LEU A 1 93 ? -9.580 -3.147 -12.166 1.00 94.94 93 LEU A O 1
ATOM 718 N N . PRO A 1 94 ? -11.154 -4.563 -12.884 1.00 91.69 94 PRO A N 1
ATOM 719 C CA . PRO A 1 94 ? -11.933 -4.446 -11.659 1.00 91.69 94 PRO A CA 1
ATOM 720 C C . PRO A 1 94 ? -11.185 -5.058 -10.466 1.00 91.69 94 PRO A C 1
ATOM 722 O O . PRO A 1 94 ? -10.597 -6.141 -10.562 1.00 91.69 94 PRO A O 1
ATOM 725 N N . PHE A 1 95 ? -11.250 -4.382 -9.321 1.00 92.56 95 PHE A N 1
ATOM 726 C CA . PHE A 1 95 ? -10.904 -4.985 -8.040 1.00 92.56 95 PHE A CA 1
ATOM 727 C C . PHE A 1 95 ? -12.021 -5.947 -7.610 1.00 92.56 95 PHE A C 1
ATOM 729 O O . PHE A 1 95 ? -13.205 -5.620 -7.705 1.00 92.56 95 PHE A O 1
ATOM 736 N N . GLU A 1 96 ? -11.647 -7.121 -7.106 1.00 92.88 96 GLU A N 1
ATOM 737 C CA . GLU A 1 96 ? -12.578 -8.053 -6.470 1.00 92.88 96 GLU A CA 1
ATOM 738 C C . GLU A 1 96 ? -12.094 -8.415 -5.066 1.00 92.88 96 GLU A C 1
ATOM 740 O O . GLU A 1 96 ? -10.949 -8.836 -4.866 1.00 92.88 96 GLU A O 1
ATOM 745 N N . SER A 1 97 ? -13.001 -8.290 -4.097 1.00 92.31 97 SER A N 1
ATOM 746 C CA . SER A 1 97 ? -12.726 -8.594 -2.697 1.00 92.31 97 SER A CA 1
ATOM 747 C C . SER A 1 97 ? -12.434 -10.078 -2.471 1.00 92.31 97 SER A C 1
ATOM 749 O O . SER A 1 97 ? -13.171 -10.974 -2.907 1.00 92.31 97 SER A O 1
ATOM 751 N N . ALA A 1 98 ? -11.368 -10.338 -1.718 1.00 92.88 98 ALA A N 1
ATOM 752 C CA . ALA A 1 98 ? -10.910 -11.664 -1.347 1.00 92.88 98 ALA A CA 1
ATOM 753 C C . ALA A 1 98 ? -11.986 -12.441 -0.575 1.00 92.88 98 ALA A C 1
ATOM 755 O O . ALA A 1 98 ? -12.572 -11.968 0.402 1.00 92.88 98 ALA A O 1
ATOM 756 N N . GLN A 1 99 ? -12.215 -13.687 -0.989 1.00 91.81 99 GLN A N 1
ATOM 757 C CA . GLN A 1 99 ? -13.138 -14.590 -0.308 1.00 91.81 99 GLN A CA 1
ATOM 758 C C . GLN A 1 99 ? -12.438 -15.223 0.900 1.00 91.81 99 GLN A C 1
ATOM 760 O O . GLN A 1 99 ? -11.705 -16.203 0.769 1.00 91.81 99 GLN A O 1
ATOM 765 N N . GLN A 1 100 ? -12.665 -14.658 2.086 1.00 92.62 100 GLN A N 1
ATOM 766 C CA . GLN A 1 100 ? -12.004 -15.064 3.328 1.00 92.62 100 GLN A CA 1
ATOM 767 C C . GLN A 1 100 ? -12.934 -14.979 4.543 1.00 92.62 100 GLN A C 1
ATOM 769 O O . GLN A 1 100 ? -13.967 -14.310 4.527 1.00 92.62 100 GLN A O 1
ATOM 774 N N . SER A 1 101 ? -12.573 -15.685 5.615 1.00 92.00 101 SER A N 1
ATOM 775 C CA . SER A 1 101 ? -13.274 -15.591 6.896 1.00 92.00 101 SER A CA 1
ATOM 776 C C . SER A 1 101 ? -12.850 -14.335 7.649 1.00 92.00 101 SER A C 1
ATOM 778 O O . SER A 1 101 ? -11.654 -14.093 7.799 1.00 92.00 101 SER A O 1
ATOM 780 N N . VAL A 1 102 ? -13.821 -13.608 8.197 1.00 93.31 102 VAL A N 1
ATOM 781 C CA . VAL A 1 102 ? -13.588 -12.379 8.965 1.00 93.31 102 VAL A CA 1
ATOM 782 C C . VAL A 1 102 ? -14.225 -12.463 10.346 1.00 93.31 102 VAL A C 1
ATOM 784 O O . VAL A 1 102 ? -15.260 -13.108 10.537 1.00 93.31 102 VAL A O 1
ATOM 787 N N . ASN A 1 103 ? -13.616 -11.796 11.321 1.00 95.62 103 ASN A N 1
ATOM 788 C CA . ASN A 1 103 ? -14.187 -11.625 12.648 1.00 95.62 103 ASN A CA 1
ATOM 789 C C . ASN A 1 103 ? -15.106 -10.398 12.655 1.00 95.62 103 ASN A C 1
ATOM 791 O O . ASN A 1 103 ? -14.648 -9.257 12.649 1.00 95.62 103 ASN A O 1
ATOM 795 N N . ALA A 1 104 ? -16.417 -10.640 12.690 1.00 94.00 104 ALA A N 1
ATOM 796 C CA . ALA A 1 104 ? -17.426 -9.588 12.593 1.00 94.00 104 ALA A CA 1
ATOM 797 C C . ALA A 1 104 ? -17.382 -8.572 13.746 1.00 94.00 104 ALA A C 1
ATOM 799 O O . ALA A 1 104 ? -17.738 -7.413 13.542 1.00 94.00 104 ALA A O 1
ATOM 800 N N . ASP A 1 105 ? -16.975 -8.977 14.950 1.00 95.19 105 ASP A N 1
ATOM 801 C CA . ASP A 1 105 ? -16.918 -8.054 16.087 1.00 95.19 105 ASP A CA 1
ATOM 802 C C . ASP A 1 105 ? -15.686 -7.153 16.001 1.00 95.19 105 ASP A C 1
ATOM 804 O O . ASP A 1 105 ? -15.806 -5.943 16.187 1.00 95.19 105 ASP A O 1
ATOM 808 N N . GLN A 1 106 ? -14.545 -7.707 15.587 1.00 95.69 106 GLN A N 1
ATOM 809 C CA . GLN A 1 106 ? -13.354 -6.915 15.269 1.00 95.69 106 GLN A CA 1
ATOM 810 C C . GLN A 1 106 ? -13.609 -5.962 14.100 1.00 95.69 106 GLN A C 1
ATOM 812 O O . GLN A 1 106 ? -13.278 -4.786 14.191 1.00 95.69 106 GLN A O 1
ATOM 817 N N . ALA A 1 107 ? -14.300 -6.416 13.050 1.00 95.56 107 ALA A N 1
ATOM 818 C CA . ALA A 1 107 ? -14.655 -5.575 11.909 1.00 95.56 107 ALA A CA 1
ATOM 819 C C . ALA A 1 107 ? -15.544 -4.378 12.297 1.00 95.56 107 ALA A C 1
ATOM 821 O O . ALA A 1 107 ? -15.376 -3.280 11.769 1.00 95.56 107 ALA A O 1
ATOM 822 N N . LYS A 1 108 ? -16.479 -4.548 13.243 1.00 95.69 108 LYS A N 1
ATOM 823 C CA . LYS A 1 108 ? -17.296 -3.432 13.760 1.00 95.69 108 LYS A CA 1
ATOM 824 C C . LYS A 1 108 ? -16.464 -2.426 14.548 1.00 95.69 108 LYS A C 1
ATOM 826 O O . LYS A 1 108 ? -16.747 -1.231 14.491 1.00 95.69 108 LYS A O 1
ATOM 831 N N . THR A 1 109 ? -15.489 -2.900 15.315 1.00 95.44 109 THR A N 1
ATOM 832 C CA . THR A 1 109 ? -14.569 -2.032 16.055 1.00 95.44 109 THR A CA 1
ATOM 833 C C . THR A 1 109 ? -13.642 -1.291 15.096 1.00 95.44 109 THR A C 1
ATOM 835 O O . THR A 1 109 ? -13.541 -0.067 15.173 1.00 95.44 109 THR A O 1
ATOM 838 N N . GLY A 1 110 ? -13.073 -1.999 14.119 1.00 95.88 110 GLY A N 1
ATOM 839 C CA . GLY A 1 110 ? -12.239 -1.432 13.065 1.00 95.88 110 GLY A CA 1
ATOM 840 C C . GLY A 1 110 ? -12.955 -0.369 12.241 1.00 95.88 110 GLY A C 1
ATOM 841 O O . GLY A 1 110 ? -12.349 0.649 11.939 1.00 95.88 110 GLY A O 1
ATOM 842 N N . ALA A 1 111 ? -14.255 -0.528 11.968 1.00 95.81 111 ALA A N 1
ATOM 843 C CA . ALA A 1 111 ? -15.044 0.493 11.274 1.00 95.81 111 ALA A CA 1
ATOM 844 C C . ALA A 1 111 ? -15.022 1.850 11.999 1.00 95.81 111 ALA A C 1
ATOM 846 O O . ALA A 1 111 ? -14.870 2.891 11.367 1.00 95.81 111 ALA A O 1
ATOM 847 N N . LYS A 1 112 ? -15.122 1.840 13.335 1.00 95.81 112 LYS A N 1
ATOM 848 C CA . LYS A 1 112 ? -15.087 3.065 14.153 1.00 95.81 112 LYS A CA 1
ATOM 849 C C . LYS A 1 112 ? -13.696 3.695 14.176 1.00 95.81 112 LYS A C 1
ATOM 851 O O . LYS A 1 112 ? -13.567 4.918 14.149 1.00 95.81 112 LYS A O 1
ATOM 856 N N . LEU A 1 113 ? -12.659 2.856 14.242 1.00 95.44 113 LEU A N 1
ATOM 857 C CA . LEU A 1 113 ? -11.271 3.313 14.180 1.00 95.44 113 LEU A CA 1
ATOM 858 C C . LEU A 1 113 ? -10.971 3.939 12.815 1.00 95.44 113 LEU A C 1
ATOM 860 O O . LEU A 1 113 ? -10.389 5.018 12.765 1.00 95.44 113 LEU A O 1
ATOM 864 N N . HIS A 1 114 ? -11.424 3.307 11.730 1.00 95.06 114 HIS A N 1
ATOM 865 C CA . HIS A 1 114 ? -11.266 3.814 10.373 1.00 95.06 114 HIS A CA 1
ATOM 866 C C . HIS A 1 114 ? -11.918 5.190 10.207 1.00 95.06 114 HIS A C 1
ATOM 868 O O . HIS A 1 114 ? -11.248 6.128 9.784 1.00 95.06 114 HIS A O 1
ATOM 874 N N . GLU A 1 115 ? -13.180 5.332 10.618 1.00 94.81 115 GLU A N 1
ATOM 875 C CA . GLU A 1 115 ? -13.924 6.597 10.538 1.00 94.81 115 GLU A CA 1
ATOM 876 C C . GLU A 1 115 ? -13.200 7.745 11.264 1.00 94.81 115 GLU A C 1
ATOM 878 O O . GLU A 1 115 ? -13.202 8.886 10.809 1.00 94.81 115 GLU A O 1
ATOM 883 N N . THR A 1 116 ? -12.541 7.441 12.385 1.00 94.12 116 THR A N 1
ATOM 884 C CA . THR A 1 116 ? -11.874 8.455 13.215 1.00 94.12 116 THR A CA 1
ATOM 885 C C . THR A 1 116 ? -10.471 8.801 12.713 1.00 94.12 116 THR A C 1
ATOM 887 O O . THR A 1 116 ? -10.075 9.966 12.763 1.00 94.12 116 THR A O 1
ATOM 890 N N . HIS A 1 117 ? -9.712 7.802 12.255 1.00 94.12 117 HIS A N 1
ATOM 891 C CA . HIS A 1 117 ? -8.266 7.929 12.054 1.00 94.12 117 HIS A CA 1
ATOM 892 C C . HIS A 1 117 ? -7.809 7.785 10.599 1.00 94.12 117 HIS A C 1
ATOM 894 O O . HIS A 1 117 ? -6.736 8.269 10.245 1.00 94.12 117 HIS A O 1
ATOM 900 N N . CYS A 1 118 ? -8.587 7.118 9.748 1.00 92.94 118 CYS A N 1
ATOM 901 C CA . CYS A 1 118 ? -8.128 6.665 8.433 1.00 92.94 118 CYS A CA 1
ATOM 902 C C . CYS A 1 118 ? -8.917 7.288 7.274 1.00 92.94 118 CYS A C 1
ATOM 904 O O . CYS A 1 118 ? -8.305 7.625 6.264 1.00 92.94 118 CYS A O 1
ATOM 906 N N . GLU A 1 119 ? -10.228 7.503 7.434 1.00 91.81 119 GLU A N 1
ATOM 907 C CA . GLU A 1 119 ? -11.161 7.932 6.371 1.00 91.81 119 GLU A CA 1
ATOM 908 C C . GLU A 1 119 ? -10.724 9.221 5.660 1.00 91.81 119 GLU A C 1
ATOM 910 O O . GLU A 1 119 ? -10.970 9.402 4.478 1.00 91.81 119 GLU A O 1
ATOM 915 N N . LYS A 1 120 ? -10.019 10.120 6.358 1.00 89.19 120 LYS A N 1
ATOM 916 C CA . LYS A 1 120 ? -9.543 11.384 5.774 1.00 89.19 120 LYS A CA 1
ATOM 917 C C . LYS A 1 120 ? -8.561 11.197 4.605 1.00 89.19 120 LYS A C 1
ATOM 919 O O . LYS A 1 120 ? -8.359 12.139 3.844 1.00 89.19 120 LYS A O 1
ATOM 924 N N . CYS A 1 121 ? -7.887 10.053 4.543 1.00 88.75 121 CYS A N 1
ATOM 925 C CA . CYS A 1 121 ? -6.920 9.739 3.493 1.00 88.75 121 CYS A CA 1
ATOM 926 C C . CYS A 1 121 ? -7.281 8.454 2.748 1.00 88.75 121 CYS A C 1
ATOM 928 O O . CYS A 1 121 ? -7.046 8.392 1.557 1.00 88.75 121 CYS A O 1
ATOM 930 N N . HIS A 1 122 ? -7.856 7.465 3.433 1.00 89.25 122 HIS A N 1
ATOM 931 C CA . HIS A 1 122 ? -8.327 6.219 2.836 1.00 89.25 122 HIS A CA 1
ATOM 932 C C . HIS A 1 122 ? -9.846 6.245 2.709 1.00 89.25 122 HIS A C 1
ATOM 934 O O . HIS A 1 122 ? -10.555 5.715 3.566 1.00 89.25 122 HIS A O 1
ATOM 940 N N . GLU A 1 123 ? -10.339 6.899 1.666 1.00 87.94 123 GLU A N 1
ATOM 941 C CA . GLU A 1 123 ? -11.766 7.164 1.487 1.00 87.94 123 GLU A CA 1
ATOM 942 C C . GLU A 1 123 ? -12.577 5.894 1.173 1.00 87.94 123 GLU A C 1
ATOM 944 O O . GLU A 1 123 ? -12.054 4.860 0.739 1.00 87.94 123 GLU A O 1
ATOM 949 N N . GLU A 1 124 ? -13.888 5.968 1.412 1.00 88.44 124 GLU A N 1
ATOM 950 C CA . GLU A 1 124 ? -14.872 4.912 1.128 1.00 88.44 124 GLU A CA 1
ATOM 951 C C . GLU A 1 124 ? -14.646 3.608 1.924 1.00 88.44 124 GLU A C 1
ATOM 953 O O . GLU A 1 124 ? -15.152 2.526 1.595 1.00 88.44 124 GLU A O 1
ATOM 958 N N . GLY A 1 125 ? -13.939 3.685 3.052 1.00 85.50 125 GLY A N 1
ATOM 959 C CA . GLY A 1 125 ? -13.491 2.491 3.765 1.00 85.50 125 GLY A CA 1
ATOM 960 C C . GLY A 1 125 ? -12.205 1.895 3.198 1.00 85.50 125 GLY A C 1
ATOM 961 O O . GLY A 1 125 ? -11.976 0.701 3.402 1.00 85.50 125 GLY A O 1
ATOM 962 N N . GLY A 1 126 ? -11.401 2.686 2.484 1.00 84.06 126 GLY A N 1
ATOM 963 C CA . GLY A 1 126 ? -10.162 2.266 1.831 1.00 84.06 126 GLY A CA 1
ATOM 964 C C . GLY A 1 126 ? -10.373 1.504 0.522 1.00 84.06 126 GLY A C 1
ATOM 965 O O . GLY A 1 126 ? -9.549 0.654 0.190 1.00 84.06 126 GLY A O 1
ATOM 966 N N . SER A 1 127 ? -11.489 1.730 -0.179 1.00 85.69 127 SER A N 1
ATOM 967 C CA . SER A 1 127 ? -11.727 1.170 -1.521 1.00 85.69 1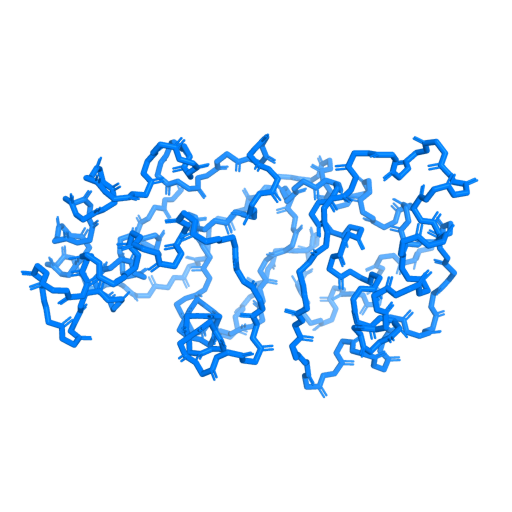27 SER A CA 1
ATOM 968 C C . SER A 1 127 ? -11.339 2.112 -2.653 1.00 85.69 127 SER A C 1
ATOM 970 O O . SER A 1 127 ? -11.252 1.656 -3.792 1.00 85.69 127 SER A O 1
ATOM 972 N N . SER A 1 128 ? -11.129 3.399 -2.363 1.00 84.44 128 SER A N 1
ATOM 973 C CA . SER A 1 128 ? -10.761 4.366 -3.391 1.00 84.44 128 SER A CA 1
ATOM 974 C C . SER A 1 128 ? -9.395 4.026 -3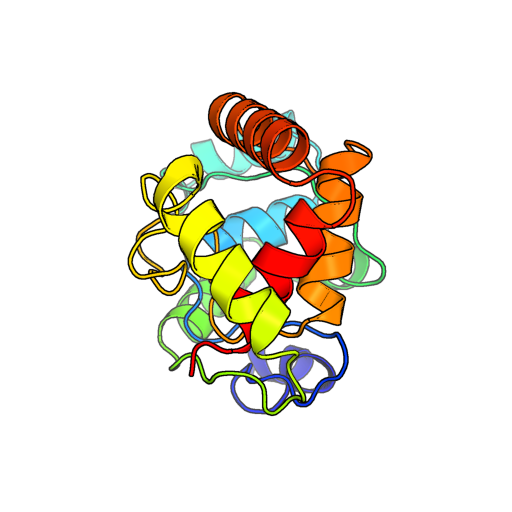.977 1.00 84.44 128 SER A C 1
ATOM 976 O O . SER A 1 128 ? -8.419 3.867 -3.252 1.00 84.44 128 SER A O 1
ATOM 978 N N . ALA A 1 129 ? -9.329 3.906 -5.301 1.00 80.19 129 ALA A N 1
ATOM 979 C CA . ALA A 1 129 ? -8.059 3.848 -6.013 1.00 80.19 129 ALA A CA 1
ATOM 980 C C . ALA A 1 129 ? -7.487 5.253 -6.259 1.00 80.19 129 ALA A C 1
ATOM 982 O O . ALA A 1 129 ? -6.302 5.373 -6.533 1.00 80.19 129 ALA A O 1
ATOM 983 N N . GLU A 1 130 ? -8.311 6.301 -6.154 1.00 79.44 130 GLU A N 1
ATOM 984 C CA . GLU A 1 130 ? -7.934 7.692 -6.446 1.00 79.44 130 GLU A CA 1
ATOM 985 C C . GLU A 1 130 ? -7.112 8.341 -5.323 1.00 79.44 130 GLU A C 1
ATOM 987 O O . GLU A 1 130 ? -6.610 9.445 -5.495 1.00 79.44 130 GLU A O 1
ATOM 992 N N . ASP A 1 131 ? -6.986 7.681 -4.166 1.00 76.69 131 ASP A N 1
ATOM 993 C CA . ASP A 1 131 ? -6.176 8.180 -3.051 1.00 76.69 131 ASP A CA 1
ATOM 994 C C . ASP A 1 131 ? -4.671 7.907 -3.217 1.00 76.69 131 ASP A C 1
ATOM 996 O O . ASP A 1 131 ? -3.882 8.357 -2.384 1.00 76.69 131 ASP A O 1
ATOM 1000 N N . ASP A 1 132 ? -4.288 7.140 -4.249 1.00 78.44 132 ASP A N 1
ATOM 1001 C CA . ASP A 1 132 ? -2.928 6.659 -4.541 1.00 78.44 132 ASP A CA 1
ATOM 1002 C C . ASP A 1 132 ? -2.209 5.992 -3.347 1.00 78.44 132 ASP A C 1
ATOM 1004 O O . ASP A 1 132 ? -1.016 5.683 -3.393 1.00 78.44 132 ASP A O 1
ATOM 1008 N N . ALA A 1 133 ? -2.949 5.673 -2.284 1.00 71.19 133 ALA A N 1
ATOM 1009 C CA . ALA A 1 133 ? -2.460 5.109 -1.033 1.00 71.19 133 ALA A CA 1
ATOM 1010 C C . ALA A 1 133 ? -2.687 3.586 -0.956 1.00 71.19 133 ALA A C 1
ATOM 1012 O O . ALA A 1 133 ? -2.253 2.925 -0.004 1.00 71.19 133 ALA A O 1
ATOM 1013 N N . GLY A 1 134 ? -3.299 3.022 -2.000 1.00 78.62 134 GLY A N 1
ATOM 1014 C CA . GLY A 1 134 ? -3.505 1.595 -2.212 1.00 78.62 134 GLY A CA 1
ATOM 1015 C C . GLY A 1 134 ? -4.844 1.095 -1.667 1.00 78.62 134 GLY A C 1
ATOM 1016 O O . GLY A 1 134 ? -5.294 1.483 -0.593 1.00 78.62 134 GLY A O 1
ATOM 1017 N N . VAL A 1 135 ? -5.456 0.152 -2.391 1.00 87.31 135 VAL A N 1
ATOM 1018 C CA . VAL A 1 135 ? -6.757 -0.427 -2.022 1.00 87.31 135 VAL A CA 1
ATOM 1019 C C . VAL A 1 135 ? -6.612 -1.349 -0.804 1.00 87.31 135 VAL A C 1
ATOM 1021 O O . VAL A 1 135 ? -5.950 -2.393 -0.862 1.00 87.31 135 VAL A O 1
ATOM 1024 N N . LEU A 1 136 ? -7.251 -0.964 0.303 1.00 90.88 136 LEU A N 1
ATOM 1025 C CA . LEU A 1 136 ? -7.296 -1.708 1.566 1.00 90.88 136 LEU A CA 1
ATOM 1026 C C . LEU A 1 136 ? -8.531 -2.610 1.644 1.00 90.88 136 LEU A C 1
ATOM 1028 O O . LEU A 1 136 ? -8.444 -3.761 2.083 1.00 90.88 136 LEU A O 1
ATOM 1032 N N . ALA A 1 137 ? -9.685 -2.083 1.233 1.00 92.88 137 ALA A N 1
ATOM 1033 C CA . ALA A 1 137 ? -10.964 -2.774 1.290 1.00 92.88 137 ALA A CA 1
ATOM 1034 C C . ALA A 1 137 ? -10.919 -4.074 0.477 1.00 92.88 137 ALA A C 1
ATOM 1036 O O . ALA A 1 137 ? -10.466 -4.095 -0.661 1.00 92.88 137 ALA A O 1
ATOM 1037 N N . GLY A 1 138 ? -11.374 -5.176 1.069 1.00 92.88 138 GLY A N 1
ATOM 1038 C CA . GLY A 1 138 ? -11.441 -6.473 0.399 1.00 92.88 138 GLY A CA 1
ATOM 1039 C C . GLY A 1 138 ? -10.091 -7.159 0.170 1.00 92.88 138 GLY A C 1
ATOM 1040 O O . GLY A 1 138 ? -10.065 -8.2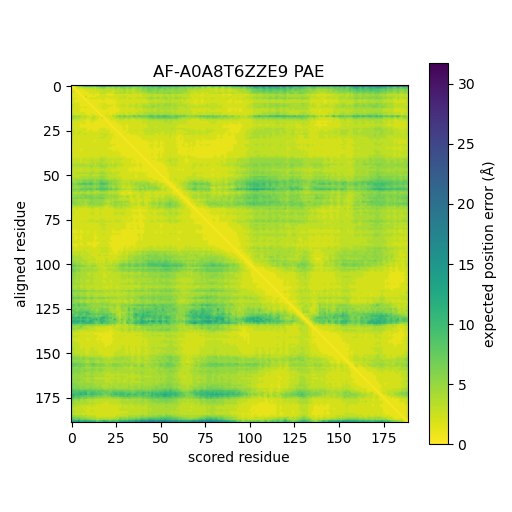51 -0.394 1.00 92.88 138 GLY A O 1
ATOM 1041 N N . GLN A 1 139 ? -8.969 -6.587 0.613 1.00 95.75 139 GLN A N 1
ATOM 1042 C CA . GLN A 1 139 ? -7.657 -7.221 0.485 1.00 95.75 139 GLN A CA 1
ATOM 1043 C C . GLN A 1 139 ? -7.479 -8.389 1.478 1.00 95.75 139 GLN A C 1
ATOM 1045 O O . GLN A 1 139 ? -8.164 -8.491 2.500 1.00 95.75 139 GLN A O 1
ATOM 1050 N N . TRP A 1 140 ? -6.549 -9.304 1.189 1.00 96.38 140 TRP A N 1
ATOM 1051 C CA . TRP A 1 140 ? -6.234 -10.453 2.045 1.00 96.38 140 TRP A CA 1
ATOM 1052 C C . TRP A 1 140 ? -5.771 -10.041 3.452 1.00 96.38 140 TRP A C 1
ATOM 1054 O O . TRP A 1 140 ? -4.812 -9.283 3.592 1.00 96.38 140 TRP A O 1
ATOM 1064 N N . VAL A 1 141 ? -6.388 -10.614 4.496 1.00 96.06 141 VAL A N 1
ATOM 1065 C CA . VAL A 1 141 ? -6.016 -10.384 5.906 1.00 96.06 141 VAL A CA 1
ATOM 1066 C C . VAL A 1 141 ? -4.515 -10.589 6.127 1.00 96.06 141 VAL A C 1
ATOM 1068 O O . VAL A 1 141 ? -3.890 -9.661 6.633 1.00 96.06 141 VAL A O 1
ATOM 1071 N N . PRO A 1 142 ? -3.889 -11.708 5.699 1.00 96.38 142 PRO A N 1
ATOM 1072 C CA . PRO A 1 142 ? -2.455 -11.894 5.912 1.00 96.38 142 PRO A CA 1
ATOM 1073 C C . PRO A 1 142 ? -1.595 -10.836 5.214 1.00 96.38 142 PRO A C 1
ATOM 1075 O O . PRO A 1 142 ? -0.583 -10.416 5.761 1.00 96.38 142 PRO A O 1
ATOM 1078 N N . TYR A 1 143 ? -1.998 -10.370 4.027 1.00 95.44 143 TYR A N 1
ATOM 1079 C CA . TYR A 1 143 ? -1.269 -9.308 3.331 1.00 95.44 143 TYR A CA 1
ATOM 1080 C C . TYR A 1 143 ? -1.310 -7.991 4.108 1.00 95.44 143 TYR A C 1
ATOM 1082 O O . TYR A 1 143 ? -0.286 -7.320 4.250 1.00 95.44 143 TYR A O 1
ATOM 1090 N N . LEU A 1 144 ? -2.488 -7.626 4.618 1.00 94.62 144 LEU A N 1
ATOM 1091 C CA . LEU A 1 144 ? -2.649 -6.422 5.424 1.00 94.62 144 LEU A CA 1
ATOM 1092 C C . LEU A 1 144 ? -1.926 -6.555 6.772 1.00 94.62 144 LEU A C 1
ATOM 1094 O O . LEU A 1 144 ? -1.314 -5.591 7.214 1.00 94.62 144 LEU A O 1
ATOM 1098 N N . GLU A 1 145 ? -1.917 -7.738 7.392 1.00 94.94 145 GLU A N 1
ATOM 1099 C CA . GLU A 1 145 ? -1.127 -8.012 8.602 1.00 94.94 145 GLU A CA 1
ATOM 1100 C C . GLU A 1 145 ? 0.371 -7.804 8.356 1.00 94.94 145 GLU A C 1
ATOM 1102 O O . GLU A 1 145 ? 1.017 -7.107 9.137 1.00 94.94 145 GLU A O 1
ATOM 1107 N N . TYR A 1 146 ? 0.917 -8.339 7.259 1.00 94.31 146 TYR A N 1
ATOM 1108 C CA . TYR A 1 146 ? 2.321 -8.119 6.895 1.00 94.31 146 TYR A CA 1
ATOM 1109 C C . TYR A 1 146 ? 2.601 -6.650 6.596 1.00 94.31 146 TYR A C 1
ATOM 1111 O O . TYR A 1 146 ? 3.550 -6.088 7.124 1.00 94.31 146 TYR A O 1
ATOM 1119 N N . THR A 1 147 ? 1.720 -5.993 5.843 1.00 92.38 147 THR A N 1
ATOM 1120 C CA . THR A 1 147 ? 1.869 -4.571 5.520 1.00 92.38 147 THR A CA 1
ATOM 1121 C C . THR A 1 147 ? 1.883 -3.701 6.781 1.00 92.38 147 THR A C 1
ATOM 1123 O O . THR A 1 147 ? 2.735 -2.826 6.913 1.00 92.38 147 THR A O 1
ATOM 1126 N N . MET A 1 148 ? 0.981 -3.952 7.734 1.00 92.06 148 MET A N 1
ATOM 1127 C CA . MET A 1 148 ? 0.951 -3.221 9.005 1.00 92.06 148 MET A CA 1
ATOM 1128 C C . MET A 1 148 ? 2.158 -3.545 9.891 1.00 92.06 148 MET A C 1
ATOM 1130 O O . MET A 1 148 ? 2.626 -2.666 10.614 1.00 92.06 148 MET A O 1
ATOM 1134 N N . ALA A 1 149 ? 2.682 -4.772 9.833 1.00 92.06 149 ALA A N 1
ATOM 1135 C CA . ALA A 1 149 ? 3.906 -5.141 10.535 1.00 92.06 149 ALA A CA 1
ATOM 1136 C C . ALA A 1 149 ? 5.130 -4.405 9.969 1.00 92.06 149 ALA A C 1
ATOM 1138 O O . ALA A 1 149 ? 5.897 -3.852 10.754 1.00 92.06 149 ALA A O 1
ATOM 1139 N N . ASP A 1 150 ? 5.261 -4.327 8.642 1.00 92.12 150 ASP A N 1
ATOM 1140 C CA . ASP A 1 150 ? 6.359 -3.616 7.972 1.00 92.12 150 ASP A CA 1
ATOM 1141 C C . ASP A 1 150 ? 6.323 -2.112 8.295 1.00 92.12 150 ASP A C 1
ATOM 1143 O O . ASP A 1 150 ? 7.346 -1.478 8.553 1.00 92.12 150 ASP A O 1
ATOM 1147 N N . PHE A 1 151 ? 5.122 -1.532 8.345 1.00 91.12 151 PHE A N 1
ATOM 1148 C CA . PHE A 1 151 ? 4.916 -0.159 8.801 1.00 91.12 151 PHE A CA 1
ATOM 1149 C C . PHE A 1 151 ? 5.328 0.029 10.270 1.00 91.12 151 PHE A C 1
ATOM 1151 O O . PHE A 1 151 ? 6.012 0.995 10.612 1.00 91.12 151 PHE A O 1
ATOM 1158 N N . ALA A 1 152 ? 4.932 -0.887 11.154 1.00 89.12 152 ALA A N 1
ATOM 1159 C CA . ALA A 1 152 ? 5.248 -0.802 12.577 1.00 89.12 152 ALA A CA 1
ATOM 1160 C C . ALA A 1 152 ? 6.746 -0.995 12.874 1.00 89.12 152 ALA A C 1
ATOM 1162 O O . ALA A 1 152 ? 7.258 -0.381 13.814 1.00 89.12 152 ALA A O 1
ATOM 1163 N N . SER A 1 153 ? 7.454 -1.821 12.095 1.00 90.56 153 SER A N 1
ATOM 1164 C CA . SER A 1 153 ? 8.905 -2.013 12.225 1.00 90.56 153 SER A CA 1
ATOM 1165 C C . SER A 1 153 ? 9.719 -0.873 11.607 1.00 90.56 153 SER A C 1
ATOM 1167 O O . SER A 1 153 ? 10.873 -0.681 11.992 1.00 90.56 153 SER A O 1
ATOM 1169 N N . GLY A 1 154 ? 9.120 -0.099 10.698 1.00 88.19 154 GLY A N 1
ATOM 1170 C CA . GLY A 1 154 ? 9.814 0.905 9.892 1.00 88.19 154 GLY A CA 1
ATOM 1171 C C . GLY A 1 154 ? 10.510 0.320 8.662 1.00 88.19 154 GLY A C 1
ATOM 1172 O O . GLY A 1 154 ? 11.254 1.035 8.003 1.00 88.19 154 GLY A O 1
ATOM 1173 N N . ASP A 1 155 ? 10.264 -0.954 8.340 1.00 87.69 155 ASP A N 1
ATOM 1174 C CA . ASP A 1 155 ? 10.718 -1.580 7.091 1.00 87.69 155 ASP A CA 1
ATOM 1175 C C . ASP A 1 155 ? 9.922 -1.078 5.875 1.00 87.69 155 ASP A 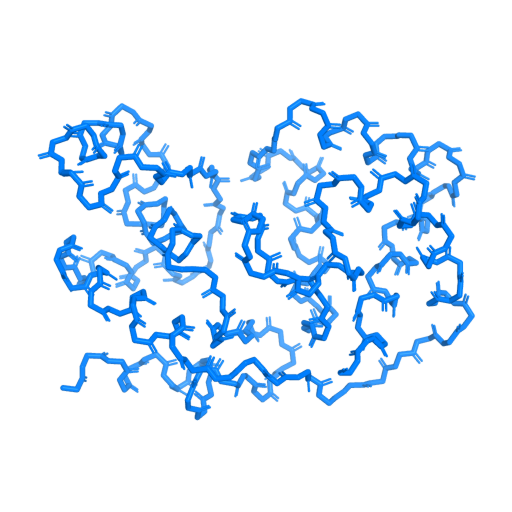C 1
ATOM 1177 O O . ASP A 1 155 ? 10.332 -1.260 4.724 1.00 87.69 155 ASP A O 1
ATOM 1181 N N . ARG A 1 156 ? 8.766 -0.454 6.127 1.00 88.94 156 ARG A N 1
ATOM 1182 C CA . ARG A 1 156 ? 7.993 0.279 5.134 1.00 88.94 156 ARG A CA 1
ATOM 1183 C C . ARG A 1 156 ? 7.781 1.718 5.578 1.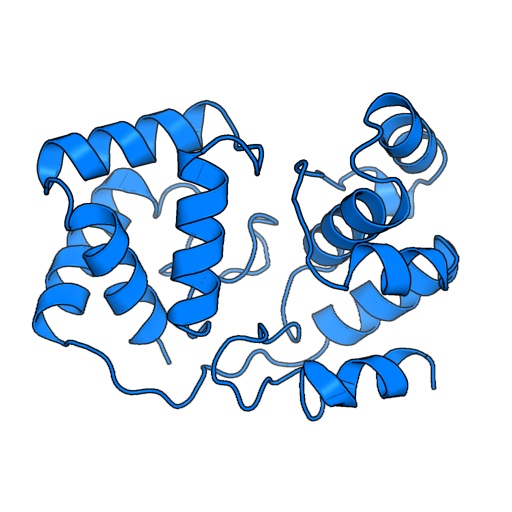00 88.94 156 ARG A C 1
ATOM 1185 O O . ARG A 1 156 ? 7.231 1.967 6.654 1.00 88.94 156 ARG A O 1
ATOM 1192 N N . ASP A 1 157 ? 8.171 2.655 4.722 1.00 86.00 157 ASP A N 1
ATOM 1193 C CA . ASP A 1 157 ? 7.968 4.072 4.991 1.00 86.00 157 ASP A CA 1
ATOM 1194 C C . ASP A 1 157 ? 6.500 4.453 4.893 1.00 86.00 157 ASP A C 1
ATOM 1196 O O . ASP A 1 157 ? 5.733 3.913 4.094 1.00 86.00 157 ASP A O 1
ATOM 1200 N N . MET A 1 158 ? 6.113 5.421 5.716 1.00 87.75 158 MET A N 1
ATOM 1201 C CA . MET A 1 158 ? 4.768 5.974 5.717 1.00 87.75 158 MET A CA 1
ATOM 1202 C C . MET A 1 158 ? 4.809 7.490 5.929 1.00 87.75 158 MET A C 1
ATOM 1204 O O . MET A 1 158 ? 5.659 7.999 6.674 1.00 87.75 158 MET A O 1
ATOM 1208 N N . PRO A 1 159 ? 3.843 8.239 5.375 1.00 88.88 159 PRO A N 1
ATOM 1209 C CA . PRO A 1 159 ? 3.716 9.659 5.656 1.00 88.88 159 PRO A CA 1
ATOM 1210 C C . PRO A 1 159 ? 3.579 9.937 7.160 1.00 88.88 159 PRO A C 1
ATOM 1212 O O . PRO A 1 159 ? 2.845 9.258 7.881 1.00 88.88 159 PRO A O 1
ATOM 1215 N N . LYS A 1 160 ? 4.197 11.023 7.648 1.00 91.06 160 LYS A N 1
ATOM 1216 C CA . LYS A 1 160 ? 4.148 11.424 9.075 1.00 91.06 160 LYS A CA 1
ATOM 1217 C C . LYS A 1 160 ? 2.724 11.527 9.636 1.00 91.06 160 LYS A C 1
ATOM 1219 O O . LYS A 1 160 ? 2.503 11.270 10.817 1.00 91.06 160 LYS A O 1
ATOM 1224 N N . LYS A 1 161 ? 1.759 11.926 8.798 1.00 91.31 161 LYS A N 1
ATOM 1225 C CA . LYS A 1 161 ? 0.339 12.003 9.171 1.00 91.31 161 LYS A CA 1
ATOM 1226 C C . LYS A 1 161 ? -0.247 10.612 9.420 1.00 91.31 161 LYS A C 1
ATOM 1228 O O . LYS A 1 161 ? -0.890 10.434 10.448 1.00 91.31 161 LYS A O 1
ATOM 1233 N N . MET A 1 162 ? 0.024 9.651 8.535 1.00 91.56 162 MET A N 1
ATOM 1234 C CA . MET A 1 162 ? -0.405 8.257 8.684 1.00 91.56 162 MET A CA 1
ATOM 1235 C C . MET A 1 162 ? 0.199 7.637 9.943 1.00 91.56 162 MET A C 1
ATOM 1237 O O . MET A 1 162 ? -0.545 7.111 10.766 1.00 91.56 162 MET A O 1
ATOM 1241 N N . LYS A 1 163 ? 1.509 7.815 10.167 1.00 92.62 163 LYS A N 1
ATOM 1242 C CA . LYS A 1 163 ? 2.186 7.343 11.386 1.00 92.62 163 LYS A CA 1
ATOM 1243 C C . LYS A 1 163 ? 1.481 7.805 12.655 1.00 92.62 163 LYS A C 1
ATOM 1245 O O . LYS A 1 163 ? 1.152 7.001 13.521 1.00 92.62 163 LYS A O 1
ATOM 1250 N N . LYS A 1 164 ? 1.186 9.104 12.730 1.00 94.50 164 LYS A N 1
ATOM 1251 C CA . LYS A 1 164 ? 0.476 9.687 13.867 1.00 94.50 164 LYS A CA 1
ATOM 1252 C C . LYS A 1 164 ? -0.921 9.077 14.048 1.00 94.50 164 LYS A C 1
ATOM 1254 O O . LYS A 1 164 ? -1.312 8.802 15.174 1.00 94.50 164 LYS A O 1
ATOM 1259 N N . GLN A 1 165 ? -1.669 8.864 12.964 1.00 94.38 165 GLN A N 1
ATOM 1260 C CA . GLN A 1 165 ? -2.998 8.248 13.040 1.00 94.38 165 GLN A CA 1
ATOM 1261 C C . GLN A 1 165 ? -2.941 6.784 13.496 1.00 94.38 165 GLN A C 1
ATOM 1263 O O . GLN A 1 165 ? -3.776 6.366 14.294 1.00 94.38 165 GLN A O 1
ATOM 1268 N N . MET A 1 166 ? -1.931 6.022 13.069 1.00 92.06 166 MET A N 1
ATOM 1269 C CA . MET A 1 166 ? -1.712 4.654 13.549 1.00 92.06 166 MET A CA 1
ATOM 1270 C C . MET A 1 166 ? -1.375 4.620 15.048 1.00 92.06 166 MET A C 1
ATOM 1272 O O . MET A 1 166 ? -1.933 3.803 15.780 1.00 92.06 166 MET A O 1
ATOM 1276 N N . GLU A 1 167 ? -0.523 5.533 15.526 1.00 93.31 167 GLU A N 1
ATOM 1277 C CA . GLU A 1 167 ? -0.195 5.682 16.954 1.00 93.31 167 GLU A CA 1
ATOM 1278 C C . GLU A 1 167 ? -1.424 6.088 17.792 1.00 93.31 167 GLU A C 1
ATOM 1280 O O . GLU A 1 167 ? -1.625 5.578 18.898 1.00 93.31 167 GLU A O 1
ATOM 1285 N N . GLU A 1 168 ? -2.281 6.971 17.268 1.00 94.44 168 GLU A N 1
ATOM 1286 C CA . GLU A 1 168 ? -3.534 7.380 17.917 1.00 94.44 168 GLU A CA 1
ATOM 1287 C C . GLU A 1 168 ? -4.547 6.226 17.972 1.00 94.44 168 GLU A C 1
ATOM 1289 O O . GLU A 1 168 ? -5.120 5.972 19.035 1.00 94.44 168 GLU A O 1
ATOM 1294 N N . ALA A 1 169 ? -4.711 5.469 16.882 1.00 93.44 169 ALA A N 1
ATOM 1295 C CA . ALA A 1 169 ? -5.571 4.286 16.845 1.00 93.44 169 ALA A CA 1
ATOM 1296 C C . ALA A 1 169 ? -5.095 3.202 17.826 1.00 93.44 169 ALA A C 1
ATOM 1298 O O . ALA A 1 169 ? -5.900 2.623 18.561 1.00 93.44 169 ALA A O 1
ATOM 1299 N N . HIS A 1 170 ? -3.782 2.967 17.892 1.00 93.12 170 HIS A N 1
ATOM 1300 C CA . HIS A 1 170 ? -3.176 2.068 18.872 1.00 93.12 170 HIS A CA 1
ATOM 1301 C C . HIS A 1 170 ? -3.402 2.553 20.309 1.00 93.12 170 HIS A C 1
ATOM 1303 O O . HIS A 1 170 ? -3.769 1.772 21.180 1.00 93.12 170 HIS A O 1
ATOM 1309 N N . THR A 1 171 ? -3.269 3.855 20.563 1.00 93.19 171 THR A N 1
ATOM 1310 C CA . THR A 1 171 ? -3.560 4.433 21.885 1.00 93.19 171 THR A CA 1
ATOM 1311 C C . THR A 1 171 ? -5.029 4.241 22.284 1.00 93.19 171 THR A C 1
ATOM 1313 O O . THR A 1 171 ? -5.324 4.021 23.459 1.00 93.19 171 THR A O 1
ATOM 1316 N N . ALA A 1 172 ? -5.954 4.308 21.323 1.00 90.75 172 ALA A N 1
ATOM 1317 C CA . ALA A 1 172 ? -7.388 4.179 21.566 1.00 90.75 172 ALA A CA 1
ATOM 1318 C C . ALA A 1 172 ? -7.840 2.734 21.841 1.00 90.75 172 ALA A C 1
ATOM 1320 O O . ALA A 1 172 ? -8.704 2.527 22.693 1.00 90.75 172 ALA A O 1
ATOM 1321 N N . ASN A 1 173 ? -7.269 1.751 21.134 1.00 91.19 173 ASN A N 1
ATOM 1322 C CA . ASN A 1 173 ? -7.759 0.364 21.133 1.00 91.19 173 ASN A CA 1
ATOM 1323 C C . ASN A 1 173 ? -6.710 -0.696 21.517 1.00 91.19 173 ASN A C 1
ATOM 1325 O O . ASN A 1 173 ? -6.998 -1.891 21.479 1.00 91.19 173 ASN A O 1
ATOM 1329 N N . GLY A 1 174 ? -5.508 -0.274 21.908 1.00 92.31 174 GLY A N 1
ATOM 1330 C CA . GLY A 1 174 ? -4.408 -1.148 22.308 1.00 92.31 174 GLY A CA 1
ATOM 1331 C C . GLY A 1 174 ? -3.808 -1.953 21.154 1.00 92.31 174 GLY A C 1
ATOM 1332 O O . GLY A 1 174 ? -3.905 -1.588 19.979 1.00 92.31 174 GLY A O 1
ATOM 1333 N N . ASP A 1 175 ? -3.180 -3.075 21.506 1.00 87.75 175 ASP A N 1
ATOM 1334 C CA . ASP A 1 175 ? -2.488 -3.974 20.570 1.00 87.75 175 ASP A CA 1
ATOM 1335 C C . ASP A 1 175 ? -3.423 -4.545 19.485 1.00 87.75 175 ASP A C 1
ATOM 1337 O O . ASP A 1 175 ? -2.979 -4.855 18.380 1.00 87.75 175 ASP A O 1
ATOM 1341 N N . ASP A 1 176 ? -4.729 -4.624 19.762 1.00 92.75 176 ASP A N 1
ATOM 1342 C CA . ASP A 1 176 ? -5.729 -5.141 18.824 1.00 92.75 176 ASP A CA 1
ATOM 1343 C C . ASP A 1 176 ? -6.155 -4.118 17.756 1.00 92.75 176 ASP A C 1
ATOM 1345 O O . ASP A 1 176 ? -6.775 -4.505 16.767 1.00 92.75 176 ASP A O 1
ATOM 1349 N N . ALA A 1 177 ? -5.790 -2.834 17.883 1.00 94.12 177 ALA A N 1
ATOM 1350 C CA . ALA A 1 177 ? -6.248 -1.770 16.981 1.00 94.12 177 ALA A CA 1
ATOM 1351 C C . ALA A 1 177 ? -5.986 -2.074 15.495 1.00 94.12 177 ALA A C 1
ATOM 1353 O O . ALA A 1 177 ? -6.875 -1.920 14.656 1.00 94.12 177 ALA A O 1
ATOM 1354 N N . MET A 1 178 ? -4.775 -2.539 15.163 1.00 94.19 178 MET A N 1
ATOM 1355 C CA . MET A 1 178 ? -4.423 -2.884 13.780 1.00 94.19 178 MET A CA 1
ATOM 1356 C C . MET A 1 178 ? -5.192 -4.112 13.304 1.00 94.19 178 MET A C 1
ATOM 1358 O O . MET A 1 178 ? -5.680 -4.140 12.177 1.00 94.19 178 MET A O 1
ATOM 1362 N N . ARG A 1 179 ? -5.363 -5.109 14.174 1.00 94.94 179 ARG A N 1
ATOM 1363 C CA . ARG A 1 179 ? -6.126 -6.314 13.852 1.00 94.94 179 ARG A CA 1
ATOM 1364 C C . ARG A 1 179 ? -7.593 -5.984 13.590 1.00 94.94 17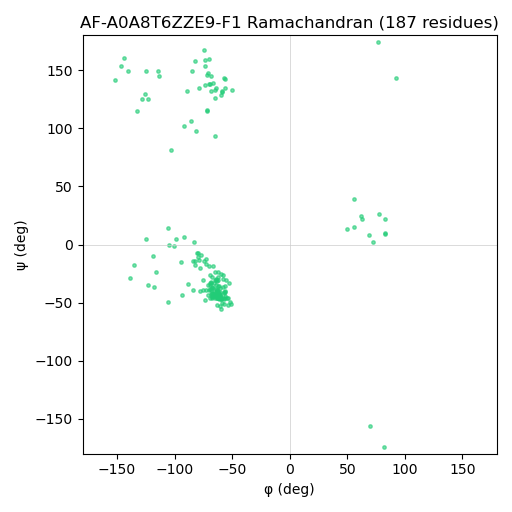9 ARG A C 1
ATOM 1366 O O . ARG A 1 179 ? -8.163 -6.499 12.634 1.00 94.94 179 ARG A O 1
ATOM 1373 N N . ASP A 1 180 ? -8.184 -5.098 14.382 1.00 96.75 180 ASP A N 1
ATOM 1374 C CA . ASP A 1 180 ? -9.562 -4.646 14.207 1.00 96.75 180 ASP A CA 1
ATOM 1375 C C . ASP A 1 180 ? -9.751 -3.912 12.873 1.00 96.75 180 ASP A C 1
ATOM 1377 O O . ASP A 1 180 ? -10.677 -4.236 12.123 1.00 96.75 180 ASP A O 1
ATOM 1381 N N . LEU A 1 181 ? -8.842 -2.991 12.525 1.00 96.06 181 LEU A N 1
ATOM 1382 C CA . LEU A 1 181 ? -8.823 -2.318 11.219 1.00 96.06 181 LEU A CA 1
ATOM 1383 C C . LEU A 1 181 ? -8.700 -3.317 10.060 1.00 96.06 181 LEU A C 1
ATOM 1385 O O . LEU A 1 181 ? -9.472 -3.252 9.106 1.00 96.06 181 LEU A O 1
ATOM 1389 N N . ILE A 1 182 ? -7.787 -4.285 10.155 1.00 96.31 182 ILE A N 1
ATOM 1390 C CA . ILE A 1 182 ? -7.599 -5.318 9.125 1.00 96.31 182 ILE A CA 1
ATOM 1391 C C . ILE A 1 182 ? -8.875 -6.144 8.935 1.00 96.31 182 ILE A C 1
ATOM 1393 O O . ILE A 1 182 ? -9.292 -6.388 7.803 1.00 96.31 182 ILE A O 1
ATOM 1397 N N . GLN A 1 183 ? -9.532 -6.547 10.026 1.00 96.88 183 GLN A N 1
ATOM 1398 C CA . GLN A 1 183 ? -10.797 -7.283 9.952 1.00 96.88 183 GLN A CA 1
ATOM 1399 C C . GLN A 1 183 ? -11.924 -6.430 9.357 1.00 96.88 183 GLN A C 1
ATOM 1401 O O . GLN A 1 183 ? -12.780 -6.962 8.652 1.00 96.88 183 GLN A O 1
ATOM 1406 N N . PHE A 1 184 ? -11.923 -5.117 9.600 1.00 96.81 184 PHE A N 1
ATOM 1407 C CA . PHE A 1 184 ? -12.855 -4.193 8.957 1.00 96.81 184 PHE A CA 1
ATOM 1408 C C . PHE A 1 184 ? -12.655 -4.152 7.442 1.00 96.81 184 PHE A C 1
ATOM 1410 O O . PHE A 1 184 ? -13.617 -4.385 6.706 1.00 96.81 184 PHE A O 1
ATOM 1417 N N . TYR A 1 185 ? -11.423 -3.928 6.984 1.00 96.00 185 TYR A N 1
ATOM 1418 C CA . TYR A 1 185 ? -11.105 -3.878 5.559 1.00 96.00 185 TYR A CA 1
ATOM 1419 C C . TYR A 1 185 ? -11.408 -5.205 4.862 1.00 96.00 185 TYR A C 1
ATOM 1421 O O . TYR A 1 185 ? -12.064 -5.216 3.826 1.00 96.00 185 TYR A O 1
ATOM 1429 N N . ALA A 1 186 ? -11.042 -6.334 5.468 1.00 94.12 186 ALA A N 1
ATOM 1430 C CA . ALA A 1 186 ? -11.322 -7.660 4.921 1.00 94.12 186 ALA A CA 1
ATOM 1431 C C . ALA A 1 186 ? -12.821 -8.000 4.847 1.00 94.12 186 ALA A C 1
ATOM 1433 O O . ALA A 1 186 ? -13.223 -8.859 4.065 1.00 94.12 186 ALA A O 1
ATOM 1434 N N . ASN A 1 187 ? -13.654 -7.363 5.677 1.00 93.19 187 ASN A N 1
ATOM 1435 C CA . ASN A 1 187 ? -15.105 -7.548 5.670 1.00 93.19 187 ASN A CA 1
ATOM 1436 C C . ASN A 1 187 ? -15.813 -6.696 4.599 1.00 93.19 187 ASN A C 1
ATOM 1438 O O . ASN A 1 187 ? -16.990 -6.936 4.313 1.00 93.19 187 ASN A O 1
ATOM 1442 N N . LYS A 1 188 ? -15.131 -5.705 4.009 1.00 88.00 188 LYS A N 1
ATOM 1443 C CA . LYS A 1 188 ? -15.640 -4.964 2.849 1.00 88.00 188 LYS A CA 1
ATOM 1444 C C . LYS A 1 188 ? -15.642 -5.880 1.621 1.00 88.00 188 LYS A C 1
ATOM 1446 O O . LYS A 1 188 ? -14.729 -6.681 1.440 1.00 88.00 188 LYS A O 1
ATOM 1451 N N . LYS A 1 189 ? -16.715 -5.792 0.836 1.00 75.38 189 LYS A N 1
ATOM 1452 C CA . LYS A 1 189 ? -16.962 -6.617 -0.347 1.00 75.38 189 LYS A CA 1
ATOM 1453 C C . LYS A 1 189 ? -17.048 -5.757 -1.583 1.00 75.38 189 LYS A C 1
ATOM 1455 O O . LYS A 1 189 ? -17.731 -4.717 -1.482 1.00 75.38 189 LYS A O 1
#

Sequence (189 aa):
MLANTCLGCHGPAGISQGPATPTISGMSELYIIGAMLAYKYDNDEDKIDEIIEADVDFEDVEFFARISTVMNRIAQGYTEEEIKILAKHFAELPFESAQQSVNADQAKTGAKLHETHCEKCHEEGGSSAEDDAGVLAGQWVPYLEYTMADFASGDRDMPKKMKKQMEEAHTANGDDAMRDLIQFYANKK

Solvent-accessible surface area (backbone atoms only — not comparable to full-atom values): 9854 Å² total; per-residue (Å²): 123,81,63,63,73,50,30,80,63,20,16,71,81,24,43,26,85,56,75,43,48,53,54,52,16,33,26,27,36,46,31,44,38,17,50,41,50,18,25,40,54,73,46,44,58,74,61,50,50,54,54,29,75,73,30,82,94,32,67,83,46,62,65,50,42,49,76,6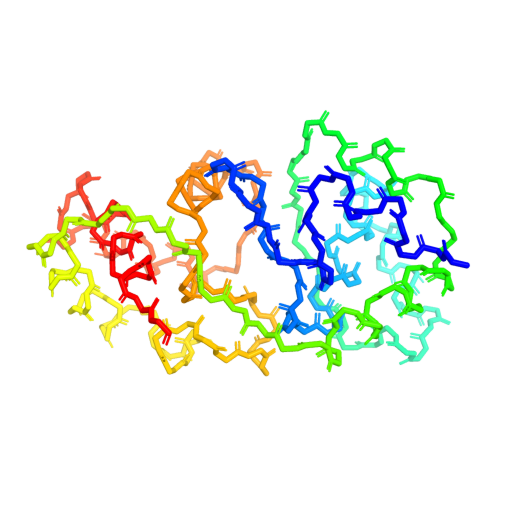8,96,55,53,35,71,54,33,58,76,49,55,73,70,52,41,51,55,46,19,50,55,27,31,75,31,76,62,68,48,43,93,71,92,62,52,68,68,39,16,58,52,10,47,57,49,34,66,74,55,39,38,93,63,34,36,89,68,16,55,42,32,86,59,52,78,53,55,45,34,8,34,33,54,54,34,49,54,51,52,53,47,30,46,73,73,60,56,19,57,71,57,73,67,56,52,52,30,54,53,50,42,31,71,73,52,42,90,51,30,63,57,16,35,40,25,23,21,33,63,39,115

Foldseek 3Di:
DLCPVVCVQCNDLSPGQDQARKRQAQAALLLQLLALLLLQVVNPPVVSVVVLVVDPVNVPRDHKRADDDCSSVVSVVDDSVSSSVNSVSRNPGDHDAHDDDFDPVLLVVLVVLCVVQPCVQCPPLNCDNVSSPTRQARIRLNNLVVVVVCPVVVSIDDPPSNVVSVVVQCVVPNPCSSVSNSRNRNPGD

pLDDT: mean 92.56, std 4.78, range [66.94, 97.25]

Mean predicted aligned error: 3.74 Å

Nearest PDB structures (foldseek):
  3vrd-assembly1_A  TM=9.461E-01  e=1.799E-13  Thermochromatium tepidum
  1fcd-assembly2_D  TM=9.418E-01  e=1.599E-12  Allochromatium vinosum
  6q2u-assembly1_A  TM=7.908E-01  e=1.588E-05  Pseudomonas aeruginosa

Radius of gyration: 16.16 Å; Cα contacts (8 Å, |Δi|>4): 312; chains: 1; bounding box: 35×31×45 Å